Protein AF-A0A3C0RCW1-F1 (afdb_monomer_lite)

Secondary structure (DSSP, 8-state):
---SS-S---------GGGHHHHHHHHHHHHHHHHHHHHHHHH-S--HHHHHHHHHHHHHHHHHH--TTSHHHHHHHTT-TTTHHHHHHHHEEEETTEEEE-GGGTS--SPP------S-HHHHHHHHHHHHSS--HHHHHHHHT--HHHHHHHHGGGEEEETTTTEEEEHHHHTSS-HHHHHHHHHHHHHH-TT-HHHHHHHHHHHHTPPPPPPGGG----TT-TTS-HHHHHHHHHHHTTS-EEEEEETTTTEEEEEESS--HIIIIIT-B--TTS-PBPHHHHHHHHHTT-----EEEESSGGG-EEEE-HHHHHH-

Radius of gyration: 40.48 Å; chains: 1; bounding box: 83×84×94 Å

pLDDT: mean 88.74, std 11.43, range [35.03, 97.19]

Structure (mmCIF, N/CA/C/O backbone):
data_AF-A0A3C0RCW1-F1
#
_entry.id   AF-A0A3C0RCW1-F1
#
loop_
_atom_site.group_PDB
_atom_site.id
_atom_site.type_symbol
_atom_site.label_atom_id
_atom_site.label_alt_id
_atom_site.label_comp_id
_atom_site.label_asym_id
_atom_site.label_entity_id
_atom_site.label_seq_id
_atom_site.pdbx_PDB_ins_code
_atom_site.Cartn_x
_atom_site.Cartn_y
_atom_site.Cartn_z
_atom_site.occupancy
_atom_site.B_iso_or_equiv
_atom_site.auth_seq_id
_atom_site.auth_comp_id
_atom_site.auth_asym_id
_atom_site.auth_atom_id
_atom_site.pdbx_PDB_model_num
ATOM 1 N N . MET A 1 1 ? 17.875 -60.496 -23.874 1.00 37.78 1 MET A N 1
ATOM 2 C CA . MET A 1 1 ? 18.987 -61.329 -23.369 1.00 37.78 1 MET A CA 1
ATOM 3 C C . MET A 1 1 ? 19.821 -60.446 -22.463 1.00 37.78 1 MET A C 1
ATOM 5 O O . MET A 1 1 ? 20.148 -59.343 -22.876 1.00 37.78 1 MET A O 1
ATOM 9 N N . ALA A 1 2 ? 20.021 -60.875 -21.219 1.00 35.03 2 ALA A N 1
ATOM 10 C CA . ALA A 1 2 ? 20.716 -60.123 -20.179 1.00 35.03 2 ALA A CA 1
ATOM 11 C C . ALA A 1 2 ? 22.238 -60.160 -20.392 1.00 35.03 2 ALA A C 1
ATOM 13 O O . ALA A 1 2 ? 22.762 -61.185 -20.824 1.00 35.03 2 ALA A O 1
ATOM 14 N N . SER A 1 3 ? 22.923 -59.057 -20.084 1.00 37.62 3 SER A N 1
ATOM 15 C CA . SER A 1 3 ? 24.379 -59.000 -19.930 1.00 37.62 3 SER A CA 1
ATOM 16 C C . SER A 1 3 ? 24.740 -58.965 -18.443 1.00 37.62 3 SER A C 1
ATOM 18 O O . SER A 1 3 ? 24.121 -58.239 -17.666 1.00 37.62 3 SER A O 1
ATOM 20 N N . ASP A 1 4 ? 25.736 -59.767 -18.089 1.00 46.88 4 ASP A N 1
ATOM 21 C CA . ASP A 1 4 ? 26.109 -60.254 -16.756 1.00 46.88 4 ASP A CA 1
ATOM 22 C C . ASP A 1 4 ? 27.038 -59.314 -15.965 1.00 46.88 4 ASP A C 1
ATOM 24 O O . ASP A 1 4 ? 28.039 -59.741 -15.416 1.00 46.88 4 ASP A O 1
ATOM 28 N N . ASP A 1 5 ? 26.747 -58.014 -15.925 1.00 49.06 5 ASP A N 1
ATOM 29 C CA . ASP A 1 5 ? 27.435 -57.094 -15.010 1.00 49.06 5 ASP A CA 1
ATOM 30 C C . ASP A 1 5 ? 26.577 -55.842 -14.834 1.00 49.06 5 ASP A C 1
ATOM 32 O O . ASP A 1 5 ? 26.385 -55.074 -15.775 1.00 49.06 5 ASP A O 1
ATOM 36 N N . GLY A 1 6 ? 26.023 -55.651 -13.634 1.00 51.31 6 GLY A N 1
ATOM 37 C CA . GLY A 1 6 ? 25.025 -54.633 -13.273 1.00 51.31 6 GLY A CA 1
ATOM 38 C C . GLY A 1 6 ? 25.488 -53.170 -13.319 1.00 51.31 6 GLY A C 1
ATOM 39 O O . GLY A 1 6 ? 25.213 -52.409 -12.395 1.00 51.31 6 GLY A O 1
ATOM 40 N N . LYS A 1 7 ? 26.169 -52.751 -14.388 1.00 45.84 7 LYS A N 1
ATOM 41 C CA . LYS A 1 7 ? 26.405 -51.349 -14.739 1.00 45.84 7 LYS A CA 1
ATOM 42 C C . LYS A 1 7 ? 25.543 -50.994 -15.954 1.00 45.84 7 LYS A C 1
ATOM 44 O O . LYS A 1 7 ? 25.517 -51.766 -16.911 1.00 45.84 7 LYS A O 1
ATOM 49 N N . PRO A 1 8 ? 24.855 -49.840 -15.964 1.00 39.91 8 PRO A N 1
ATOM 50 C CA . PRO A 1 8 ? 24.139 -49.391 -17.149 1.00 39.91 8 PRO A CA 1
ATOM 51 C C . PRO A 1 8 ? 25.157 -49.105 -18.260 1.00 39.91 8 PRO A C 1
ATOM 53 O O . PRO A 1 8 ? 25.880 -48.113 -18.227 1.00 39.91 8 PRO A O 1
ATOM 56 N N . VAL A 1 9 ? 25.247 -50.009 -19.233 1.00 46.69 9 VAL A N 1
ATOM 57 C CA . VAL A 1 9 ? 26.012 -49.797 -20.461 1.00 46.69 9 VAL A CA 1
ATOM 58 C C . VAL A 1 9 ? 25.115 -49.016 -21.412 1.00 46.69 9 VAL A C 1
ATOM 60 O O . VAL A 1 9 ? 24.028 -49.476 -21.760 1.00 46.69 9 VAL A O 1
ATOM 63 N N . PHE A 1 10 ? 25.554 -47.828 -21.828 1.00 47.75 10 PHE A N 1
ATOM 64 C CA . PHE A 1 10 ? 24.916 -47.109 -22.926 1.00 47.75 10 PHE A CA 1
ATOM 65 C C . PHE A 1 10 ? 25.012 -47.978 -24.182 1.00 47.75 10 PHE A C 1
ATOM 67 O O . PHE A 1 10 ? 26.099 -48.180 -24.720 1.00 47.75 10 PHE A O 1
ATOM 74 N N . ILE A 1 11 ? 23.882 -48.527 -24.623 1.00 43.78 11 ILE A N 1
ATOM 75 C CA . ILE A 1 11 ? 23.759 -49.176 -25.925 1.00 43.78 11 ILE A CA 1
ATO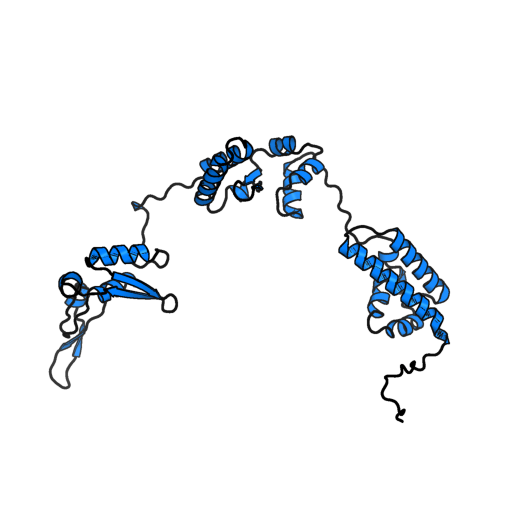M 76 C C . ILE A 1 11 ? 23.351 -48.054 -26.879 1.00 43.78 11 ILE A C 1
ATOM 78 O O . ILE A 1 11 ? 22.209 -47.598 -26.780 1.00 43.78 11 ILE A O 1
ATOM 82 N N . PRO A 1 12 ? 24.242 -47.563 -27.764 1.00 45.41 12 PRO A N 1
ATOM 83 C CA . PRO A 1 12 ? 23.848 -46.569 -28.747 1.00 45.41 12 PRO A CA 1
ATOM 84 C C . PRO A 1 12 ? 22.700 -47.176 -29.545 1.00 45.41 12 PRO A C 1
ATOM 86 O O . PRO A 1 12 ? 22.853 -48.262 -30.116 1.00 45.41 12 PRO A O 1
ATOM 89 N N . SER A 1 13 ? 21.538 -46.524 -29.544 1.00 44.28 13 SER A N 1
ATOM 90 C CA . SER A 1 13 ? 20.460 -46.932 -30.432 1.00 44.28 13 SER A CA 1
ATOM 91 C C . SER A 1 13 ? 21.016 -46.977 -31.855 1.00 44.28 13 SER A C 1
ATOM 93 O O . SER A 1 13 ? 21.851 -46.161 -32.252 1.00 44.28 13 SER A O 1
ATOM 95 N N . LEU A 1 14 ? 20.589 -47.991 -32.601 1.00 47.53 14 LEU A N 1
ATOM 96 C CA . LEU A 1 14 ? 20.897 -48.208 -34.009 1.00 47.53 14 LEU A CA 1
ATOM 97 C C . LEU A 1 14 ? 20.469 -46.997 -34.857 1.00 47.53 14 LEU A C 1
ATOM 99 O O . LEU A 1 14 ? 19.415 -47.003 -35.493 1.00 47.53 14 LEU A O 1
ATOM 103 N N . HIS A 1 15 ? 21.273 -45.940 -34.870 1.00 52.38 15 HIS A N 1
ATOM 104 C CA . HIS A 1 15 ? 21.093 -44.794 -35.743 1.00 52.38 15 HIS A CA 1
ATOM 105 C C . HIS A 1 15 ? 22.184 -44.815 -36.805 1.00 52.38 15 HIS A C 1
ATOM 107 O O . HIS A 1 15 ? 23.382 -44.777 -36.530 1.00 52.38 15 HIS A O 1
ATOM 113 N N . ASP A 1 16 ? 21.713 -44.962 -38.039 1.00 53.53 16 ASP A N 1
ATOM 114 C CA . ASP A 1 16 ? 22.454 -44.904 -39.289 1.00 53.53 16 ASP A CA 1
ATOM 115 C C . ASP A 1 16 ? 23.506 -43.776 -39.210 1.00 53.53 16 ASP A C 1
ATOM 117 O O . ASP A 1 16 ? 23.151 -42.601 -39.098 1.00 53.53 16 ASP A O 1
ATOM 121 N N . LYS A 1 17 ? 24.810 -44.105 -39.261 1.00 60.62 17 LYS A N 1
ATOM 122 C CA . LYS A 1 17 ? 25.920 -43.118 -39.215 1.00 60.62 17 LYS A CA 1
ATOM 123 C C . LYS A 1 17 ? 25.822 -42.041 -40.311 1.00 60.62 17 LYS A C 1
ATOM 125 O O . LYS A 1 17 ? 26.585 -41.080 -40.294 1.00 60.62 17 LYS A O 1
ATOM 130 N N . LYS A 1 18 ? 24.898 -42.209 -41.259 1.00 69.06 18 LYS A N 1
ATOM 131 C CA . LYS A 1 18 ? 24.603 -41.307 -42.373 1.00 69.06 18 LYS A CA 1
ATOM 132 C C . LYS A 1 18 ? 24.192 -39.899 -41.940 1.00 69.06 18 LYS A C 1
ATOM 134 O O . LYS A 1 18 ? 24.543 -38.958 -42.638 1.00 69.06 18 LYS A O 1
ATOM 139 N N . ASP A 1 19 ? 23.518 -39.744 -40.799 1.00 78.56 19 ASP A N 1
ATOM 140 C CA . ASP A 1 19 ? 22.981 -38.440 -40.368 1.00 78.56 19 ASP A CA 1
ATOM 141 C C . ASP A 1 19 ? 23.827 -37.751 -39.277 1.00 78.56 19 ASP A C 1
ATOM 143 O O . ASP A 1 19 ? 23.451 -36.692 -38.779 1.00 78.56 19 ASP A O 1
ATOM 147 N N . LEU A 1 20 ? 24.985 -38.312 -38.899 1.00 84.25 20 LEU A N 1
ATOM 148 C CA . LEU A 1 20 ? 25.807 -37.782 -37.799 1.00 84.25 20 LEU A CA 1
ATOM 149 C C . LEU A 1 20 ? 26.215 -36.316 -38.020 1.00 84.25 20 LEU A C 1
ATOM 151 O O . LEU A 1 20 ? 26.135 -35.510 -37.097 1.00 84.25 20 LEU A O 1
ATOM 155 N N . GLY A 1 21 ? 26.607 -35.966 -39.249 1.00 86.38 21 GLY A N 1
ATOM 156 C CA . GLY A 1 21 ? 27.004 -34.600 -39.597 1.00 86.38 21 GLY A CA 1
ATOM 157 C C . GLY A 1 21 ? 25.852 -33.595 -39.509 1.00 86.38 21 GLY A C 1
ATOM 158 O O . GLY A 1 21 ? 26.079 -32.448 -39.134 1.00 86.38 21 GLY A O 1
ATOM 159 N N . PHE A 1 22 ? 24.619 -34.028 -39.795 1.00 90.44 22 PHE A N 1
ATOM 160 C CA . PHE A 1 22 ? 23.427 -33.200 -39.614 1.00 90.44 22 PHE A CA 1
ATOM 161 C C . PHE A 1 22 ? 23.198 -32.923 -38.131 1.00 90.44 22 PHE A C 1
ATOM 163 O O . PHE A 1 22 ? 23.063 -31.769 -37.739 1.00 90.44 22 PHE A O 1
ATOM 170 N N . TYR A 1 23 ? 23.204 -33.972 -37.300 1.00 90.12 23 TYR A N 1
ATOM 171 C CA . TYR A 1 23 ? 22.947 -33.825 -35.869 1.00 90.12 23 TYR A CA 1
ATOM 172 C C . TYR A 1 23 ? 23.994 -32.953 -35.175 1.00 90.12 23 TYR A C 1
ATOM 174 O O . TYR A 1 23 ? 23.607 -32.137 -34.353 1.00 90.12 23 TYR A O 1
ATOM 182 N N . GLN A 1 24 ? 25.275 -33.050 -35.546 1.00 89.56 24 GLN A N 1
ATOM 183 C CA . GLN A 1 24 ? 26.332 -32.188 -34.998 1.00 89.56 24 GLN A CA 1
ATOM 184 C C . GLN A 1 24 ? 26.107 -30.701 -35.305 1.00 89.56 24 GLN A C 1
ATOM 186 O O . GLN A 1 24 ? 26.233 -29.859 -34.418 1.00 89.56 24 GLN A O 1
ATOM 191 N N . GLN A 1 25 ? 25.762 -30.371 -36.554 1.00 91.75 25 GLN A N 1
ATOM 192 C CA . GLN A 1 25 ? 25.479 -28.986 -36.941 1.00 91.75 25 GLN A CA 1
ATOM 193 C C . GLN A 1 25 ? 24.167 -28.487 -36.322 1.00 91.75 25 GLN A C 1
ATOM 195 O O . GLN A 1 25 ? 24.106 -27.358 -35.847 1.00 91.75 25 GLN A O 1
ATOM 200 N N . TYR A 1 26 ? 23.138 -29.337 -36.265 1.00 93.69 26 TYR A N 1
ATOM 201 C CA . TYR A 1 26 ? 21.864 -29.020 -35.623 1.00 93.69 26 TYR A CA 1
ATOM 202 C C . TYR A 1 26 ? 22.022 -28.746 -34.122 1.00 93.69 26 TYR A C 1
ATOM 204 O O . TYR A 1 26 ? 21.494 -27.749 -33.641 1.00 93.69 26 TYR A O 1
ATOM 212 N N . THR A 1 27 ? 22.764 -29.580 -33.383 1.00 91.94 27 THR A N 1
ATOM 213 C CA . THR A 1 27 ? 22.988 -29.350 -31.948 1.00 91.94 27 THR A CA 1
ATOM 214 C C . THR A 1 27 ? 23.754 -28.059 -31.706 1.00 91.94 27 THR A C 1
ATOM 216 O O . THR A 1 27 ? 23.389 -27.322 -30.804 1.00 91.94 27 THR A O 1
ATOM 219 N N . ALA A 1 28 ? 24.741 -27.731 -32.549 1.00 93.88 28 ALA A N 1
ATOM 220 C CA . ALA A 1 28 ? 25.453 -26.457 -32.446 1.00 93.88 28 ALA A CA 1
ATOM 221 C C . ALA A 1 28 ? 24.505 -25.262 -32.645 1.00 93.88 28 ALA A C 1
ATOM 223 O O . ALA A 1 28 ? 24.459 -24.373 -31.805 1.00 93.88 28 ALA A O 1
ATOM 224 N N . VAL A 1 29 ? 23.686 -25.279 -33.704 1.00 94.69 29 VAL A N 1
ATOM 225 C CA . VAL A 1 29 ? 22.684 -24.230 -33.963 1.00 94.69 29 VAL A CA 1
ATOM 226 C C . VAL A 1 29 ? 21.676 -24.117 -32.814 1.00 94.69 29 VAL A C 1
ATOM 228 O O . VAL A 1 29 ? 21.317 -23.013 -32.415 1.00 94.69 29 VAL A O 1
ATOM 231 N N . ARG A 1 30 ? 21.227 -25.248 -32.261 1.00 95.44 30 ARG A N 1
ATOM 232 C CA . ARG A 1 30 ? 20.316 -25.289 -31.113 1.00 95.44 30 ARG A CA 1
ATOM 233 C C . ARG A 1 30 ? 20.935 -24.664 -29.869 1.00 95.44 30 ARG A C 1
ATOM 235 O O . ARG A 1 30 ? 20.298 -23.835 -29.229 1.00 95.44 30 ARG A O 1
ATOM 242 N N . ASP A 1 31 ? 22.156 -25.053 -29.536 1.00 95.06 31 ASP A N 1
ATOM 243 C CA . ASP A 1 31 ? 22.819 -24.587 -28.323 1.00 95.06 31 ASP A CA 1
ATOM 244 C C . ASP A 1 31 ? 23.155 -23.083 -28.441 1.00 95.06 31 ASP A C 1
ATOM 246 O O . ASP A 1 31 ? 22.930 -22.332 -27.496 1.00 95.06 31 ASP A O 1
ATOM 250 N N . MET A 1 32 ? 23.560 -22.608 -29.628 1.00 95.00 32 MET A N 1
ATOM 251 C CA . MET A 1 32 ? 23.763 -21.177 -29.916 1.00 95.00 32 MET A CA 1
ATOM 252 C C . MET A 1 32 ? 22.459 -20.370 -29.867 1.00 95.00 32 MET A C 1
ATOM 254 O O . MET A 1 32 ? 22.456 -19.227 -29.416 1.00 95.00 32 MET A O 1
ATOM 258 N N . TYR A 1 33 ? 21.340 -20.953 -30.312 1.00 94.88 33 TYR A N 1
ATOM 259 C CA . TYR A 1 33 ? 20.024 -20.322 -30.199 1.00 94.88 33 TYR A CA 1
ATOM 260 C C . TYR A 1 33 ? 19.640 -20.115 -28.733 1.00 94.88 33 TYR A C 1
ATOM 262 O O . TYR A 1 33 ? 19.194 -19.027 -28.373 1.00 94.88 33 TYR A O 1
ATOM 270 N N . PHE A 1 34 ? 19.828 -21.134 -27.888 1.00 94.31 34 PHE A N 1
ATOM 271 C CA . PHE A 1 34 ? 19.510 -21.018 -26.468 1.00 94.31 34 PHE A CA 1
ATOM 272 C C . PHE A 1 34 ? 20.449 -20.058 -25.737 1.00 94.31 34 PHE A C 1
ATOM 274 O O . PHE A 1 34 ? 19.954 -19.272 -24.939 1.00 94.31 34 PHE A O 1
ATOM 281 N N . ASP A 1 35 ? 21.748 -20.051 -26.051 1.00 94.00 35 ASP A N 1
ATOM 282 C CA . ASP A 1 35 ? 22.700 -19.093 -25.469 1.00 94.00 35 ASP A CA 1
ATOM 283 C C . ASP A 1 35 ? 22.331 -17.641 -25.814 1.00 94.00 35 ASP A C 1
ATOM 285 O O . ASP A 1 35 ? 22.279 -16.786 -24.930 1.00 94.00 35 ASP A O 1
ATOM 289 N N . LEU A 1 36 ? 21.994 -17.366 -27.082 1.00 93.19 36 LEU A N 1
ATOM 290 C CA . LEU A 1 36 ? 21.513 -16.047 -27.498 1.00 93.19 36 LEU A CA 1
ATOM 291 C C . LEU A 1 36 ? 20.208 -15.685 -26.778 1.00 93.19 36 LEU A C 1
ATOM 293 O O . LEU A 1 36 ? 20.099 -14.607 -26.201 1.00 93.19 36 LEU A O 1
ATOM 297 N N . PHE A 1 37 ? 19.222 -16.585 -26.796 1.00 91.12 37 PHE A N 1
ATOM 298 C CA . PHE A 1 37 ? 17.911 -16.332 -26.203 1.00 91.12 37 PHE A CA 1
ATOM 299 C C . PHE A 1 37 ? 17.998 -16.076 -24.693 1.00 91.12 37 PHE A C 1
ATOM 301 O O . PHE A 1 37 ? 17.357 -15.155 -24.187 1.00 91.12 37 PHE A O 1
ATOM 308 N N . GLU A 1 38 ? 18.795 -16.862 -23.969 1.00 91.62 38 GLU A N 1
ATOM 309 C CA . GLU A 1 38 ? 18.978 -16.723 -22.526 1.00 91.62 38 GLU A CA 1
ATOM 310 C C . GLU A 1 38 ? 19.671 -15.402 -22.176 1.00 91.62 38 GLU A C 1
ATOM 312 O O . GLU A 1 38 ? 19.155 -14.651 -21.345 1.00 91.62 38 GLU A O 1
ATOM 317 N N . LYS A 1 39 ? 20.773 -15.062 -22.856 1.00 90.56 39 LYS A N 1
ATOM 318 C CA . LYS A 1 39 ? 21.497 -13.804 -22.616 1.00 90.56 39 LYS A CA 1
ATOM 319 C C . LYS A 1 39 ? 20.644 -12.580 -22.907 1.00 90.56 39 LYS A C 1
ATOM 321 O O . LYS A 1 39 ? 20.577 -11.682 -22.075 1.00 90.56 39 LYS A O 1
ATOM 326 N N . GLU A 1 40 ? 19.935 -12.557 -24.033 1.00 90.06 40 GLU A N 1
ATOM 327 C CA . GLU A 1 40 ? 19.071 -11.421 -24.373 1.00 90.06 40 GLU A CA 1
ATOM 328 C C . GLU A 1 40 ? 17.867 -11.296 -23.433 1.00 90.06 40 GLU A C 1
ATOM 330 O O . GLU A 1 40 ? 17.432 -10.185 -23.134 1.00 90.06 40 GLU A O 1
ATOM 335 N N . THR A 1 41 ? 17.354 -12.414 -22.912 1.00 86.81 41 THR A N 1
ATOM 336 C CA . THR A 1 41 ? 16.247 -12.401 -21.944 1.00 86.81 41 THR A CA 1
ATOM 337 C C . THR A 1 41 ? 16.696 -11.918 -20.563 1.00 86.81 41 THR A C 1
ATOM 339 O O . THR A 1 41 ? 15.971 -11.160 -19.918 1.00 86.81 41 THR A O 1
ATOM 342 N N . ILE A 1 42 ? 17.870 -12.354 -20.093 1.00 85.88 42 ILE A N 1
ATOM 343 C CA . ILE A 1 42 ? 18.390 -12.016 -18.760 1.00 85.88 42 ILE A CA 1
ATOM 344 C C . ILE A 1 42 ? 18.960 -10.599 -18.736 1.00 85.88 42 ILE A C 1
ATOM 346 O O . ILE A 1 42 ? 18.651 -9.827 -17.830 1.00 85.88 42 ILE A O 1
ATOM 350 N N . GLU A 1 43 ? 19.804 -10.262 -19.708 1.00 85.50 43 GLU A N 1
ATOM 351 C CA . GLU A 1 43 ? 20.525 -8.990 -19.719 1.00 85.50 43 GLU A CA 1
ATOM 352 C C . GLU A 1 43 ? 19.694 -7.856 -20.321 1.00 85.50 43 GLU A C 1
ATOM 354 O O . GLU A 1 43 ? 20.002 -6.693 -20.075 1.00 85.50 43 GLU A O 1
ATOM 359 N N . GLN A 1 44 ? 18.635 -8.173 -21.080 1.00 81.50 44 GLN A N 1
ATOM 360 C CA . GLN A 1 44 ? 17.827 -7.194 -21.820 1.00 81.50 44 GLN A CA 1
ATOM 361 C C . GLN A 1 44 ? 18.680 -6.286 -22.724 1.00 81.50 44 GLN A C 1
ATOM 363 O O . GLN A 1 44 ? 18.369 -5.114 -22.933 1.00 81.50 44 GLN A O 1
ATOM 368 N N . THR A 1 45 ? 19.766 -6.833 -23.271 1.00 82.56 45 THR A N 1
ATOM 369 C CA . THR A 1 45 ? 20.709 -6.156 -24.168 1.00 82.56 45 THR A CA 1
ATOM 370 C C . THR A 1 45 ? 20.836 -6.920 -25.482 1.00 82.56 45 THR A C 1
ATOM 372 O O . THR A 1 45 ? 20.641 -8.132 -25.539 1.00 82.56 45 THR A O 1
ATOM 375 N N . GLU A 1 46 ? 21.143 -6.206 -26.569 1.00 86.56 46 GLU A N 1
ATOM 376 C CA . GLU A 1 46 ? 21.336 -6.827 -27.883 1.00 86.56 46 GLU A CA 1
ATOM 377 C C . GLU A 1 46 ? 22.717 -7.494 -27.986 1.00 86.56 46 GLU A C 1
ATOM 379 O O . GLU A 1 46 ? 23.746 -6.830 -27.858 1.00 86.56 46 GLU A O 1
ATOM 384 N N . HIS A 1 47 ? 22.751 -8.784 -28.329 1.00 89.62 47 HIS A N 1
ATOM 385 C CA . HIS A 1 47 ? 23.990 -9.551 -28.516 1.00 89.62 47 HIS A CA 1
ATOM 386 C C . HIS A 1 47 ? 24.264 -9.827 -29.998 1.00 89.62 47 HIS A C 1
ATOM 388 O O . HIS A 1 47 ? 24.062 -10.928 -30.516 1.00 89.62 47 HIS A O 1
ATOM 394 N N . ASN A 1 48 ? 24.720 -8.796 -30.712 1.00 89.56 48 ASN A N 1
ATOM 395 C CA . ASN A 1 48 ? 24.900 -8.855 -32.168 1.00 89.56 48 ASN A CA 1
ATOM 396 C C . ASN A 1 48 ? 25.957 -9.869 -32.632 1.00 89.56 48 ASN A C 1
ATOM 398 O O . ASN A 1 48 ? 25.768 -10.489 -33.679 1.00 89.56 48 ASN A O 1
ATOM 402 N N . ASP A 1 49 ? 27.020 -10.078 -31.854 1.00 91.81 49 ASP A N 1
ATOM 403 C CA . ASP A 1 49 ? 28.064 -11.052 -32.190 1.00 91.81 49 ASP A CA 1
ATOM 404 C C . ASP A 1 49 ? 27.524 -12.489 -32.124 1.00 91.81 49 ASP A C 1
ATOM 406 O O . ASP A 1 49 ? 27.624 -13.227 -33.103 1.00 91.81 49 ASP A O 1
ATOM 410 N N . LEU A 1 50 ? 26.835 -12.854 -31.036 1.00 92.88 50 LEU A N 1
ATOM 411 C CA . LEU A 1 50 ? 26.211 -14.176 -30.880 1.00 92.88 50 LEU A CA 1
ATOM 412 C C . LEU A 1 50 ? 25.143 -14.436 -31.943 1.00 92.88 50 LEU A C 1
ATOM 414 O O . LEU A 1 50 ? 25.058 -15.531 -32.498 1.00 92.88 50 LEU A O 1
ATOM 418 N N . ARG A 1 51 ? 24.349 -13.414 -32.283 1.00 94.31 51 ARG A N 1
ATOM 419 C CA . ARG A 1 51 ? 23.365 -13.508 -33.366 1.00 94.31 51 ARG A CA 1
ATOM 420 C C . ARG A 1 51 ? 24.026 -13.771 -34.709 1.00 94.31 51 ARG A C 1
ATOM 422 O O . ARG A 1 51 ? 23.524 -14.583 -35.486 1.00 94.31 51 ARG A O 1
ATOM 429 N N . LYS A 1 52 ? 25.140 -13.096 -34.995 1.00 94.56 52 LYS A N 1
ATOM 430 C CA . LYS A 1 52 ? 25.897 -13.312 -36.227 1.00 94.56 52 LYS A CA 1
ATOM 431 C C . LYS A 1 52 ? 26.439 -14.739 -36.289 1.00 94.56 52 LYS A C 1
ATOM 433 O O . LYS A 1 52 ? 26.268 -15.390 -37.316 1.00 94.56 52 LYS A O 1
ATOM 438 N N . GLU A 1 53 ? 27.013 -15.242 -35.200 1.00 95.12 53 GLU A N 1
ATOM 439 C CA . GLU A 1 53 ? 27.515 -16.617 -35.126 1.00 95.12 53 GLU A CA 1
ATOM 440 C C . GLU A 1 53 ? 26.394 -17.655 -35.301 1.00 95.12 53 GLU A C 1
ATOM 442 O O . GLU A 1 53 ? 26.525 -18.581 -36.106 1.00 95.12 53 GLU A O 1
ATOM 447 N N . LEU A 1 54 ? 25.257 -17.473 -34.616 1.00 95.50 54 LEU A N 1
ATOM 448 C CA . LEU A 1 54 ? 24.064 -18.308 -34.790 1.00 95.50 54 LEU A CA 1
ATOM 449 C C . LEU A 1 54 ? 23.593 -18.290 -36.249 1.00 95.50 54 LEU A C 1
ATOM 451 O O . LEU A 1 54 ? 23.241 -19.328 -36.816 1.00 95.50 54 LEU A O 1
ATOM 455 N N . ASN A 1 55 ? 23.600 -17.111 -36.867 1.00 95.56 55 ASN A N 1
ATOM 456 C CA . ASN A 1 55 ? 23.184 -16.963 -38.244 1.00 95.56 55 ASN A CA 1
ATOM 457 C C . ASN A 1 55 ? 24.112 -17.690 -39.229 1.00 95.56 55 ASN A C 1
ATOM 459 O O . ASN A 1 55 ? 23.643 -18.402 -40.116 1.00 95.56 55 ASN A O 1
ATOM 463 N N . GLU A 1 56 ? 25.423 -17.547 -39.066 1.00 95.69 56 GLU A N 1
ATOM 464 C CA . GLU A 1 56 ? 26.412 -18.243 -39.891 1.00 95.69 56 GLU A CA 1
ATOM 465 C C . GLU A 1 56 ? 26.295 -19.770 -39.738 1.00 95.69 56 GLU A C 1
ATOM 467 O O . GLU A 1 56 ? 26.350 -20.506 -40.730 1.00 95.69 56 GLU A O 1
ATOM 472 N N . ALA A 1 57 ? 26.054 -20.259 -38.516 1.00 94.56 57 ALA A N 1
ATOM 473 C CA . ALA A 1 57 ? 25.816 -21.676 -38.250 1.00 94.56 57 ALA A CA 1
ATOM 474 C C . ALA A 1 57 ? 24.535 -22.189 -38.937 1.00 94.56 57 ALA A C 1
ATOM 476 O O . ALA A 1 57 ? 24.547 -23.256 -39.561 1.00 94.56 57 ALA A O 1
ATOM 477 N N . TYR A 1 58 ? 23.449 -21.411 -38.894 1.00 95.50 58 TYR A N 1
ATOM 478 C CA . TYR A 1 58 ? 22.199 -21.717 -39.594 1.00 95.50 58 TYR A CA 1
ATOM 479 C C . TYR A 1 58 ? 22.371 -21.730 -41.125 1.00 95.50 58 TYR A C 1
ATOM 481 O O . TYR A 1 58 ? 21.899 -22.648 -41.804 1.00 95.50 58 TYR A O 1
ATOM 489 N N . GLU A 1 59 ? 23.077 -20.751 -41.694 1.00 94.88 59 GLU A N 1
ATOM 490 C CA . GLU A 1 59 ? 23.345 -20.681 -43.138 1.00 94.88 59 GLU A CA 1
ATOM 491 C C . GLU A 1 59 ? 24.223 -21.848 -43.612 1.00 94.88 59 GLU A C 1
ATOM 493 O O . GLU A 1 59 ? 23.984 -22.424 -44.676 1.00 94.88 59 GLU A O 1
ATOM 498 N N . SER A 1 60 ? 25.196 -22.265 -42.800 1.00 94.25 60 SER A N 1
ATOM 499 C CA . SER A 1 60 ? 26.014 -23.453 -43.065 1.00 94.25 60 SER A CA 1
ATOM 500 C C . SER A 1 60 ? 25.174 -24.738 -43.082 1.00 94.25 60 SER A C 1
ATOM 502 O O . SER A 1 60 ? 25.254 -25.527 -44.032 1.00 94.25 60 SER A O 1
ATOM 504 N N . LEU A 1 61 ? 24.300 -24.910 -42.082 1.00 93.00 61 LEU A N 1
ATOM 505 C CA . LEU A 1 61 ? 23.399 -26.060 -41.968 1.00 93.00 61 LEU A CA 1
ATOM 506 C C . LEU A 1 61 ? 22.423 -26.136 -43.151 1.00 93.00 61 LEU A C 1
ATOM 508 O O . LEU A 1 61 ? 22.273 -27.189 -43.777 1.00 93.00 61 LEU A O 1
ATOM 512 N N . THR A 1 62 ? 21.804 -25.012 -43.511 1.00 93.69 62 THR A N 1
ATOM 513 C CA . THR A 1 62 ? 20.844 -24.953 -44.623 1.00 93.69 62 THR A CA 1
ATOM 514 C C . THR A 1 62 ? 21.508 -25.101 -45.992 1.00 93.69 62 THR A C 1
ATOM 516 O O . THR A 1 62 ? 20.924 -25.717 -46.884 1.00 93.69 62 THR A O 1
ATOM 519 N N . LYS A 1 63 ? 22.754 -24.645 -46.170 1.00 93.38 63 LYS A N 1
ATOM 520 C CA . LYS A 1 63 ? 23.536 -24.886 -47.395 1.00 93.38 63 LYS A CA 1
ATOM 521 C C . LYS A 1 63 ? 23.880 -26.365 -47.589 1.00 93.38 63 LYS A C 1
ATOM 523 O O . LYS A 1 63 ? 23.915 -26.835 -48.725 1.00 93.38 63 LYS A O 1
ATOM 528 N N . GLY A 1 64 ? 24.147 -27.089 -46.501 1.00 89.31 64 GLY A N 1
ATOM 529 C CA . GLY A 1 64 ? 24.473 -28.516 -46.543 1.00 89.31 64 GLY A CA 1
ATOM 530 C C . GLY A 1 64 ? 23.254 -29.427 -46.700 1.00 89.31 64 GLY A C 1
ATOM 531 O O . GLY A 1 64 ? 23.316 -30.409 -47.439 1.00 89.31 64 GLY A O 1
ATOM 532 N N . TYR A 1 65 ? 22.152 -29.111 -46.014 1.00 90.06 65 TYR A N 1
ATOM 533 C CA . TYR A 1 65 ? 21.024 -30.037 -45.843 1.00 90.06 65 TYR A CA 1
ATOM 534 C C . TYR A 1 65 ? 19.662 -29.474 -46.273 1.00 90.06 65 TYR A C 1
ATOM 536 O O . TYR A 1 65 ? 18.675 -30.209 -46.245 1.00 90.06 65 TYR A O 1
ATOM 544 N N . GLY A 1 66 ? 19.581 -28.210 -46.691 1.00 91.19 66 GLY A N 1
ATOM 545 C CA . GLY A 1 66 ? 18.328 -27.517 -46.997 1.00 91.19 66 GLY A CA 1
ATOM 546 C C . GLY A 1 66 ? 17.620 -26.968 -45.754 1.00 91.19 66 GLY A C 1
ATOM 547 O O . GLY A 1 66 ? 18.124 -27.065 -44.638 1.00 91.19 66 GLY A O 1
ATOM 548 N N . LEU A 1 67 ? 16.430 -26.394 -45.953 1.00 93.06 67 LEU A N 1
ATOM 549 C CA . LEU A 1 67 ? 15.620 -25.796 -44.882 1.00 93.06 67 LEU A CA 1
ATOM 550 C C . LEU A 1 67 ? 15.291 -26.806 -43.771 1.00 93.06 67 LEU A C 1
ATOM 552 O O . LEU A 1 67 ? 15.081 -27.999 -44.036 1.00 93.06 67 LEU A O 1
ATOM 556 N N . LEU A 1 68 ? 15.209 -26.327 -42.534 1.00 92.50 68 LEU A N 1
ATOM 557 C CA . LEU A 1 68 ? 14.892 -27.113 -41.343 1.00 92.50 68 LEU A CA 1
ATOM 558 C C . LEU A 1 68 ? 13.492 -27.726 -41.443 1.00 92.50 68 LEU A C 1
ATOM 560 O O . LEU A 1 68 ? 13.323 -28.915 -41.176 1.00 92.50 68 LEU A O 1
ATOM 564 N N . ASN A 1 69 ? 12.506 -26.959 -41.916 1.00 92.75 69 ASN A N 1
ATOM 565 C CA . ASN A 1 69 ? 11.128 -27.419 -42.104 1.00 92.75 69 ASN A CA 1
ATOM 566 C C . ASN A 1 69 ? 10.897 -28.235 -43.388 1.00 92.75 69 ASN A C 1
ATOM 568 O O . ASN A 1 69 ? 9.759 -28.614 -43.680 1.00 92.75 69 ASN A O 1
ATOM 572 N N . SER A 1 70 ? 11.944 -28.564 -44.153 1.00 92.69 70 SER A N 1
ATOM 573 C CA . SER A 1 70 ? 11.813 -29.552 -45.231 1.00 92.69 70 SER A CA 1
ATOM 574 C C . SER A 1 70 ? 11.371 -30.910 -44.669 1.00 92.69 70 SER A C 1
ATOM 576 O O . SER A 1 70 ? 11.690 -31.258 -43.534 1.00 92.69 70 SER A O 1
ATOM 578 N N . SER A 1 71 ? 10.637 -31.708 -45.452 1.00 89.12 71 SER A N 1
ATOM 579 C CA . SER A 1 71 ? 10.037 -32.968 -44.973 1.00 89.12 71 SER A CA 1
ATOM 580 C C . SER A 1 71 ? 11.047 -33.910 -44.303 1.00 89.12 71 SER A C 1
ATOM 582 O O . SER A 1 71 ? 10.745 -34.494 -43.262 1.00 89.12 71 SER A O 1
ATOM 584 N N . ILE A 1 72 ? 12.257 -34.008 -44.862 1.00 90.62 72 ILE A N 1
ATOM 585 C CA . ILE A 1 72 ? 13.344 -34.857 -44.361 1.00 90.62 72 ILE A CA 1
ATOM 586 C C . ILE A 1 72 ? 13.970 -34.265 -43.090 1.00 90.62 72 ILE A C 1
ATOM 588 O O . ILE A 1 72 ? 14.110 -34.971 -42.090 1.00 90.62 72 ILE A O 1
ATOM 592 N N . ASN A 1 73 ? 14.333 -32.978 -43.089 1.00 91.94 73 ASN A N 1
ATOM 593 C CA . ASN A 1 73 ? 14.982 -32.363 -41.926 1.00 91.94 73 ASN A CA 1
ATOM 594 C C . ASN A 1 73 ? 14.020 -32.235 -40.747 1.00 91.94 73 ASN A C 1
ATOM 596 O O . ASN A 1 73 ? 14.412 -32.515 -39.618 1.00 91.94 73 ASN A O 1
ATOM 600 N N . ARG A 1 74 ? 12.738 -31.964 -41.005 1.00 92.00 74 ARG A N 1
ATOM 601 C CA . ARG A 1 74 ? 11.689 -31.964 -39.986 1.00 92.00 74 ARG A CA 1
ATOM 602 C C . ARG A 1 74 ? 11.607 -33.309 -39.267 1.00 92.00 74 ARG A C 1
ATOM 604 O O . ARG A 1 74 ? 11.559 -33.342 -38.043 1.00 92.00 74 ARG A O 1
ATOM 611 N N . GLN A 1 75 ? 11.633 -34.424 -40.000 1.00 90.31 75 GLN A N 1
ATOM 612 C CA . GLN A 1 75 ? 11.649 -35.762 -39.393 1.00 90.31 75 GLN A CA 1
ATOM 613 C C . GLN A 1 75 ? 12.911 -36.018 -38.560 1.00 90.31 75 GLN A C 1
ATOM 615 O O . GLN A 1 75 ? 12.838 -36.707 -37.546 1.00 90.31 75 GLN A O 1
ATOM 620 N N . ARG A 1 76 ? 14.066 -35.479 -38.971 1.00 90.50 76 ARG A N 1
ATOM 621 C CA . ARG A 1 76 ? 15.324 -35.607 -38.220 1.00 90.50 76 ARG A CA 1
ATOM 622 C C . ARG A 1 76 ? 15.312 -34.783 -36.938 1.00 90.50 76 ARG A C 1
ATOM 624 O O . ARG A 1 76 ? 15.699 -35.316 -35.904 1.00 90.50 76 ARG A O 1
ATOM 631 N N . ILE A 1 77 ? 14.866 -33.530 -37.018 1.00 91.81 77 ILE A N 1
ATOM 632 C CA . ILE A 1 77 ? 14.831 -32.570 -35.908 1.00 91.81 77 ILE A CA 1
ATOM 633 C C . ILE A 1 77 ? 13.808 -32.994 -34.859 1.00 91.81 77 ILE A C 1
ATOM 635 O O . ILE A 1 77 ? 14.104 -32.939 -33.676 1.00 91.81 77 ILE A O 1
ATOM 639 N N . LEU A 1 78 ? 12.651 -33.525 -35.263 1.00 91.19 78 LEU A N 1
ATOM 640 C CA . LEU A 1 78 ? 11.643 -34.030 -34.322 1.00 91.19 78 LEU A CA 1
ATOM 641 C C . LEU A 1 78 ? 12.072 -35.280 -33.536 1.00 91.19 78 LEU A C 1
ATOM 643 O O . LEU A 1 78 ? 11.339 -35.701 -32.648 1.00 91.19 78 LEU A O 1
ATOM 647 N N . LYS A 1 79 ? 13.240 -35.874 -33.828 1.00 89.25 79 LYS A N 1
ATOM 648 C CA . LYS A 1 79 ? 13.842 -36.876 -32.931 1.00 89.25 79 LYS A CA 1
ATOM 649 C C . LYS A 1 79 ? 14.442 -36.248 -31.670 1.00 89.25 79 LYS A C 1
ATOM 651 O O . LYS A 1 79 ? 14.676 -36.959 -30.700 1.00 89.25 79 LYS A O 1
ATOM 656 N N . ASP A 1 80 ? 14.713 -34.945 -31.688 1.00 88.31 80 ASP A N 1
ATOM 657 C CA . ASP A 1 80 ? 14.967 -34.156 -30.488 1.00 88.31 80 ASP A CA 1
ATOM 658 C C . ASP A 1 80 ? 13.615 -33.837 -29.837 1.00 88.31 80 ASP A C 1
ATOM 660 O O . ASP A 1 80 ? 12.972 -32.835 -30.153 1.00 88.31 80 ASP A O 1
ATOM 664 N N . GLU A 1 81 ? 13.153 -34.739 -28.969 1.00 88.94 81 GLU A N 1
ATOM 665 C CA . GLU A 1 81 ? 11.850 -34.621 -28.299 1.00 88.94 81 GLU A CA 1
ATOM 666 C C . GLU A 1 81 ? 11.753 -33.375 -27.407 1.00 88.94 81 GLU A C 1
ATOM 668 O O . GLU A 1 81 ? 10.660 -32.846 -27.215 1.00 88.94 81 GLU A O 1
ATOM 673 N N . ALA A 1 82 ? 12.883 -32.893 -26.881 1.00 88.38 82 ALA A N 1
ATOM 674 C CA . ALA A 1 82 ? 12.917 -31.758 -25.967 1.00 88.38 82 ALA A CA 1
ATOM 675 C C . ALA A 1 82 ? 12.825 -30.416 -26.704 1.00 88.38 82 ALA A C 1
ATOM 677 O O . ALA A 1 82 ? 12.075 -29.535 -26.286 1.00 88.38 82 ALA A O 1
ATOM 678 N N . PHE A 1 83 ? 13.577 -30.253 -27.798 1.00 91.81 83 PHE A N 1
ATOM 679 C CA . PHE A 1 83 ? 13.772 -28.936 -28.417 1.00 91.81 83 PHE A CA 1
ATOM 680 C C . PHE A 1 83 ? 13.439 -28.877 -29.908 1.00 91.81 83 PHE A C 1
ATOM 682 O O . PHE A 1 83 ? 13.382 -27.787 -30.476 1.00 91.81 83 PHE A O 1
ATOM 689 N N . GLY A 1 84 ? 13.176 -30.013 -30.558 1.00 89.88 84 GLY A N 1
ATOM 690 C CA . GLY A 1 84 ? 13.012 -30.080 -32.009 1.00 89.88 84 GLY A CA 1
ATOM 691 C C . GLY A 1 84 ? 11.884 -29.199 -32.546 1.00 89.88 84 GLY A C 1
ATOM 692 O O . GLY A 1 84 ? 12.059 -28.511 -33.550 1.00 89.88 84 GLY A O 1
ATOM 693 N N . LEU A 1 85 ? 10.734 -29.161 -31.865 1.00 92.19 85 LEU A N 1
ATOM 694 C CA . LEU A 1 85 ? 9.623 -28.296 -32.272 1.00 92.19 85 LEU A CA 1
ATOM 695 C C . LEU A 1 85 ? 9.983 -26.809 -32.139 1.00 92.19 85 LEU A C 1
ATOM 697 O O . LEU A 1 85 ? 9.732 -26.048 -33.070 1.00 92.19 85 LEU A O 1
ATOM 701 N N . THR A 1 86 ? 10.611 -26.430 -31.024 1.00 92.50 86 THR A N 1
ATOM 702 C CA . THR A 1 86 ? 11.071 -25.061 -30.757 1.00 92.50 86 THR A CA 1
ATOM 703 C C . THR A 1 86 ? 12.031 -24.590 -31.842 1.00 92.50 86 THR A C 1
ATOM 705 O O . THR A 1 86 ? 11.832 -23.527 -32.417 1.00 92.50 86 THR A O 1
ATOM 708 N N . MET A 1 87 ? 13.022 -25.408 -32.205 1.00 93.62 87 MET A N 1
ATOM 709 C CA . MET A 1 87 ? 13.993 -25.049 -33.243 1.00 93.62 87 MET A CA 1
ATOM 710 C C . MET A 1 87 ? 13.342 -24.820 -34.609 1.00 93.62 87 MET A C 1
ATOM 712 O O . MET A 1 87 ? 13.699 -23.874 -35.313 1.00 93.62 87 MET A O 1
ATOM 716 N N . LEU A 1 88 ? 12.364 -25.653 -34.974 1.00 93.62 88 LEU A N 1
ATOM 717 C CA . LEU A 1 88 ? 11.635 -25.522 -36.237 1.00 93.62 88 LEU A CA 1
ATOM 718 C C . LEU A 1 88 ? 10.789 -24.248 -36.306 1.00 93.62 88 LEU A C 1
ATOM 720 O O . LEU A 1 88 ? 10.680 -23.674 -37.386 1.00 93.62 88 LEU A O 1
ATOM 724 N N . SER A 1 89 ? 10.184 -23.827 -35.191 1.00 91.00 89 SER A N 1
ATOM 725 C CA . SER A 1 89 ? 9.350 -22.621 -35.134 1.00 91.00 89 SER A CA 1
ATOM 726 C C . SER A 1 89 ? 10.142 -21.334 -34.927 1.00 91.00 89 SER A C 1
ATOM 728 O O . SER A 1 89 ? 9.698 -20.273 -35.356 1.00 91.00 89 SER A O 1
ATOM 730 N N . SER A 1 90 ? 11.284 -21.409 -34.244 1.00 91.75 90 SER A N 1
ATOM 731 C CA . SER A 1 90 ? 12.042 -20.224 -33.843 1.00 91.75 90 SER A CA 1
ATOM 732 C C . SER A 1 90 ? 13.024 -19.744 -34.905 1.00 91.75 90 SER A C 1
ATOM 734 O O . SER A 1 90 ? 13.305 -18.551 -34.963 1.00 91.75 90 SER A O 1
ATOM 736 N N . LEU A 1 91 ? 13.557 -20.644 -35.739 1.00 93.19 91 LEU A N 1
ATOM 737 C CA . LEU A 1 91 ? 14.552 -20.292 -36.761 1.00 93.19 91 LEU A CA 1
ATOM 738 C C . LEU A 1 91 ? 13.960 -20.087 -38.157 1.00 93.19 91 LEU A C 1
ATOM 740 O O . LEU A 1 91 ? 14.559 -19.402 -38.988 1.00 93.19 91 LEU A O 1
ATOM 744 N N . GLU A 1 92 ? 12.776 -20.640 -38.415 1.00 94.44 92 GLU A N 1
ATOM 745 C CA . GLU A 1 92 ? 12.076 -20.514 -39.689 1.00 94.44 92 GLU A CA 1
ATOM 746 C C . GLU A 1 92 ? 10.607 -20.158 -39.460 1.00 94.44 92 GLU A C 1
ATOM 748 O O . GLU A 1 92 ? 9.899 -20.812 -38.696 1.00 94.44 92 GLU A O 1
ATOM 753 N N . ARG A 1 93 ? 10.126 -19.140 -40.175 1.00 92.31 93 ARG A N 1
ATOM 754 C CA . ARG A 1 93 ? 8.716 -18.747 -40.194 1.00 92.31 93 ARG A CA 1
ATOM 755 C C . ARG A 1 93 ? 8.071 -19.155 -41.512 1.00 92.31 93 ARG A C 1
ATOM 757 O O . ARG A 1 93 ? 8.720 -19.187 -42.556 1.00 92.31 93 ARG A O 1
ATOM 764 N N . LYS A 1 94 ? 6.776 -19.459 -41.475 1.00 91.69 94 LYS A N 1
ATOM 765 C CA . LYS A 1 94 ? 6.001 -19.786 -42.676 1.00 91.69 94 LYS A CA 1
ATOM 766 C C . LYS A 1 94 ? 5.428 -18.505 -43.289 1.00 91.69 94 LYS A C 1
ATOM 768 O O . LYS A 1 94 ? 4.619 -17.836 -42.654 1.00 91.69 94 LYS A O 1
ATOM 773 N N . GLU A 1 95 ? 5.808 -18.196 -44.525 1.00 88.25 95 GLU A N 1
ATOM 774 C CA . GLU A 1 95 ? 5.233 -17.126 -45.346 1.00 88.25 95 GLU A CA 1
ATOM 775 C C . GLU A 1 95 ? 4.529 -17.733 -46.562 1.00 88.25 95 GLU A C 1
ATOM 777 O O . GLU A 1 95 ? 5.156 -18.233 -47.499 1.00 88.25 95 GLU A O 1
ATOM 782 N N . GLY A 1 96 ? 3.193 -17.733 -46.536 1.00 86.19 96 GLY A N 1
ATOM 783 C CA . GLY A 1 96 ? 2.397 -18.428 -47.547 1.00 86.19 96 GLY A CA 1
ATOM 784 C C . GLY A 1 96 ? 2.718 -19.924 -47.565 1.00 86.19 96 GLY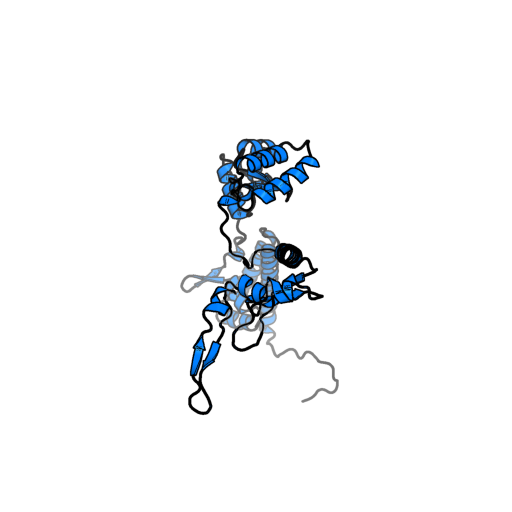 A C 1
ATOM 785 O O . GLY A 1 96 ? 2.570 -20.600 -46.551 1.00 86.19 96 GLY A O 1
ATOM 786 N N . GLU A 1 97 ? 3.178 -20.440 -48.704 1.00 83.75 97 GLU A N 1
ATOM 787 C CA . GLU A 1 97 ? 3.566 -21.850 -48.877 1.00 83.75 97 GLU A CA 1
ATOM 788 C C . GLU A 1 97 ? 5.074 -22.106 -48.691 1.00 83.75 97 GLU A C 1
ATOM 790 O O . GLU A 1 97 ? 5.536 -23.231 -48.880 1.00 83.75 97 GLU A O 1
ATOM 795 N N . GLN A 1 98 ? 5.859 -21.088 -48.326 1.00 87.31 98 GLN A N 1
ATOM 796 C CA . GLN A 1 98 ? 7.313 -21.195 -48.184 1.00 87.31 98 GLN A CA 1
ATOM 797 C C . GLN A 1 98 ? 7.758 -20.957 -46.739 1.00 87.31 98 GLN A C 1
ATOM 799 O O . GLN A 1 98 ? 7.117 -20.234 -45.979 1.00 87.31 98 GLN A O 1
ATOM 804 N N . PHE A 1 99 ? 8.871 -21.583 -46.358 1.00 90.50 99 PHE A N 1
ATOM 805 C CA . PHE A 1 99 ? 9.557 -21.282 -45.106 1.00 90.50 99 PHE A CA 1
ATOM 806 C C . PHE A 1 99 ? 10.681 -20.297 -45.386 1.00 90.50 99 PHE A C 1
ATOM 808 O O . PHE A 1 99 ? 11.491 -20.512 -46.289 1.00 90.50 99 PHE A O 1
ATOM 815 N N . VAL A 1 100 ? 10.713 -19.223 -44.607 1.00 91.12 100 VAL A N 1
ATOM 816 C CA . VAL A 1 100 ? 11.746 -18.195 -44.666 1.00 91.12 100 VAL A CA 1
ATOM 817 C C . VAL A 1 100 ? 12.427 -18.078 -43.312 1.00 91.12 100 VAL A C 1
ATOM 819 O O . VAL A 1 100 ? 11.896 -18.485 -42.279 1.00 91.12 100 VAL A O 1
ATOM 822 N N . LYS A 1 101 ? 13.626 -17.513 -43.328 1.00 91.88 101 LYS A N 1
ATOM 823 C CA . LYS A 1 101 ? 14.440 -17.250 -42.144 1.00 91.88 101 LYS A CA 1
ATOM 824 C C . LYS A 1 101 ? 13.675 -16.392 -41.125 1.00 91.88 101 LYS A C 1
ATOM 826 O O . LYS A 1 101 ? 13.045 -15.409 -41.509 1.00 91.88 101 LYS A O 1
ATOM 831 N N . ALA A 1 102 ? 13.725 -16.768 -39.850 1.00 92.81 102 ALA A N 1
ATOM 832 C CA . ALA A 1 102 ? 13.081 -16.016 -38.777 1.00 92.81 102 ALA A CA 1
ATOM 833 C C . ALA A 1 102 ? 13.876 -14.767 -38.370 1.00 92.81 102 ALA A C 1
ATOM 835 O O . ALA A 1 102 ? 15.098 -14.702 -38.520 1.00 92.81 102 ALA A O 1
ATOM 836 N N . ASP A 1 103 ? 13.166 -13.799 -37.790 1.00 91.00 103 ASP A N 1
ATOM 837 C CA . ASP A 1 103 ? 13.710 -12.491 -37.419 1.00 91.00 103 ASP A CA 1
ATOM 838 C C . ASP A 1 103 ? 14.829 -12.575 -36.377 1.00 91.00 103 ASP A C 1
ATOM 840 O O . ASP A 1 103 ? 15.770 -11.792 -36.459 1.00 91.00 103 ASP A O 1
ATOM 844 N N . ILE A 1 104 ? 14.793 -13.557 -35.466 1.00 90.06 104 ILE A N 1
ATOM 845 C CA . ILE A 1 104 ? 15.813 -13.738 -34.416 1.00 90.06 104 ILE A CA 1
ATOM 846 C C . ILE A 1 104 ? 17.237 -13.893 -34.980 1.00 90.06 104 ILE A C 1
ATOM 848 O O . ILE A 1 104 ? 18.212 -13.521 -34.332 1.00 90.06 104 ILE A O 1
ATOM 852 N N . LEU A 1 105 ? 17.359 -14.390 -36.217 1.00 91.44 105 LEU A N 1
ATOM 853 C CA . LEU A 1 105 ? 18.632 -14.574 -36.918 1.00 91.44 105 LEU A CA 1
ATOM 854 C C . LEU A 1 105 ? 19.183 -13.279 -37.531 1.00 91.44 105 LEU A C 1
ATOM 856 O O . LEU A 1 105 ? 20.334 -13.249 -37.962 1.00 91.44 105 LEU A O 1
ATOM 860 N N . THR A 1 106 ? 18.372 -12.225 -37.632 1.00 87.81 106 THR A N 1
ATOM 861 C CA . THR A 1 106 ? 18.728 -10.984 -38.343 1.00 87.81 106 THR A CA 1
ATOM 862 C C . THR A 1 106 ? 18.541 -9.718 -37.520 1.00 87.81 106 THR A C 1
ATOM 864 O O . THR A 1 106 ? 19.253 -8.746 -37.748 1.00 87.81 106 THR A O 1
ATOM 867 N N . GLN A 1 107 ? 17.604 -9.711 -36.577 1.00 87.12 107 GLN A N 1
ATOM 868 C CA . GLN A 1 107 ? 17.262 -8.559 -35.754 1.00 87.12 107 GLN A CA 1
ATOM 869 C C . GLN A 1 107 ? 17.021 -8.975 -34.303 1.00 87.12 107 GLN A C 1
ATOM 871 O O . GLN A 1 107 ? 16.604 -10.100 -34.022 1.00 87.12 107 GLN A O 1
ATOM 876 N N . SER A 1 108 ? 17.318 -8.060 -33.381 1.00 83.00 108 SER A N 1
ATOM 877 C CA . SER A 1 108 ? 17.022 -8.252 -31.966 1.00 83.00 108 SER A CA 1
ATOM 878 C C . SER A 1 108 ? 15.534 -8.080 -31.693 1.00 83.00 108 SER A C 1
ATOM 880 O O . SER A 1 108 ? 14.893 -7.186 -32.245 1.00 83.00 108 SER A O 1
ATOM 882 N N . LEU A 1 109 ? 14.999 -8.943 -30.831 1.00 77.25 109 LEU A N 1
ATOM 883 C CA . LEU A 1 109 ? 13.649 -8.818 -30.280 1.00 77.25 109 LEU A CA 1
ATOM 884 C C . LEU A 1 109 ? 13.651 -8.077 -28.936 1.00 77.25 109 LEU A C 1
ATOM 886 O O . LEU A 1 109 ? 12.583 -7.840 -28.372 1.00 77.25 109 LEU A O 1
ATOM 890 N N . VAL A 1 110 ? 14.835 -7.714 -28.425 1.00 78.88 110 VAL A N 1
ATOM 891 C CA . VAL A 1 110 ? 14.968 -6.869 -27.240 1.00 78.88 110 VAL A CA 1
ATOM 892 C C . VAL A 1 110 ? 14.349 -5.509 -27.567 1.00 78.88 110 VAL A C 1
ATOM 894 O O . VAL A 1 110 ? 14.767 -4.869 -28.538 1.00 78.88 110 VAL A O 1
ATOM 897 N N . PRO A 1 111 ? 13.341 -5.053 -26.803 1.00 67.50 111 PRO A N 1
ATOM 898 C CA . PRO A 1 111 ? 12.755 -3.747 -27.029 1.00 67.50 111 PRO A CA 1
ATOM 899 C C . PRO A 1 111 ? 13.837 -2.690 -26.829 1.00 67.50 111 PRO A C 1
ATOM 901 O O . PRO A 1 111 ? 14.412 -2.564 -25.747 1.00 67.50 111 PRO A O 1
ATOM 904 N N . LYS A 1 112 ? 14.110 -1.913 -27.877 1.00 65.56 112 LYS A N 1
ATOM 905 C CA . LYS A 1 112 ? 14.949 -0.727 -27.745 1.00 65.56 112 LYS A CA 1
ATOM 906 C C . LYS A 1 112 ? 14.216 0.231 -26.820 1.00 65.56 112 LYS A C 1
ATOM 908 O O . LYS A 1 112 ? 13.118 0.678 -27.148 1.00 65.56 112 LYS A O 1
ATOM 913 N N . GLN A 1 113 ? 14.804 0.529 -25.663 1.00 63.28 113 GLN A N 1
ATOM 914 C CA . GLN A 1 113 ? 14.391 1.702 -24.906 1.00 63.28 113 GLN A CA 1
ATOM 915 C C . GLN A 1 113 ? 14.689 2.909 -25.790 1.00 63.28 113 GLN A C 1
ATOM 917 O O . GLN A 1 113 ? 15.839 3.321 -25.935 1.00 63.28 113 GLN A O 1
ATOM 922 N N . GLU A 1 114 ? 13.659 3.423 -26.458 1.00 66.44 114 GLU A N 1
ATOM 923 C CA . GLU A 1 114 ? 13.762 4.715 -27.113 1.00 66.44 114 GLU A CA 1
ATOM 924 C C . GLU A 1 114 ? 14.093 5.737 -26.031 1.00 66.44 114 GLU A C 1
ATOM 926 O O . GLU A 1 114 ? 13.414 5.812 -25.002 1.00 66.44 114 GLU A O 1
ATOM 931 N N . VAL A 1 115 ? 15.179 6.481 -26.243 1.00 71.94 115 VAL A N 1
ATOM 932 C CA . VAL A 1 115 ? 15.538 7.587 -25.363 1.00 71.94 115 VAL A CA 1
ATOM 933 C C . VAL A 1 115 ? 14.385 8.576 -25.433 1.00 71.94 115 VAL A C 1
ATOM 935 O O . VAL A 1 115 ? 14.140 9.193 -26.468 1.00 71.94 115 VAL A O 1
ATOM 938 N N . PHE A 1 116 ? 13.629 8.655 -24.343 1.00 83.44 116 PHE A N 1
ATOM 939 C CA . PHE A 1 116 ? 12.534 9.594 -24.231 1.00 83.44 116 PHE A CA 1
ATOM 940 C C . PHE A 1 116 ? 13.118 10.963 -23.897 1.00 83.44 116 PHE A C 1
ATOM 942 O O . PHE A 1 116 ? 13.730 11.131 -22.844 1.00 83.44 116 PHE A O 1
ATOM 949 N N . THR A 1 117 ? 12.927 11.926 -24.795 1.00 87.94 117 THR A N 1
ATOM 950 C CA . THR A 1 117 ? 13.346 13.315 -24.601 1.00 87.94 117 THR A CA 1
ATOM 951 C C . THR A 1 117 ? 12.137 14.225 -24.769 1.00 87.94 117 THR A C 1
ATOM 953 O O . THR A 1 117 ? 11.359 14.055 -25.708 1.00 87.94 117 THR A O 1
ATOM 956 N N . THR A 1 118 ? 11.965 15.179 -23.860 1.00 91.12 118 THR A N 1
ATOM 957 C CA . THR A 1 118 ? 10.889 16.175 -23.894 1.00 91.12 118 THR A CA 1
ATOM 958 C C . THR A 1 118 ? 11.363 17.476 -23.256 1.00 91.12 118 THR A C 1
ATOM 960 O O . THR A 1 118 ? 12.144 17.460 -22.310 1.00 91.12 118 THR A O 1
ATOM 963 N N . ASP A 1 119 ? 10.832 18.604 -23.719 1.00 90.44 119 ASP A N 1
ATOM 964 C CA . ASP A 1 119 ? 11.066 19.911 -23.097 1.00 90.44 119 ASP A CA 1
ATOM 965 C C . ASP A 1 119 ? 10.148 20.141 -21.876 1.00 90.44 119 ASP A C 1
ATOM 967 O O . ASP A 1 119 ? 10.241 21.168 -21.203 1.00 90.44 119 ASP A O 1
ATOM 971 N N . ASN A 1 120 ? 9.219 19.214 -21.592 1.00 92.62 120 ASN A N 1
ATOM 972 C CA . ASN A 1 120 ? 8.223 19.344 -20.529 1.00 92.62 120 ASN A CA 1
ATOM 973 C C . ASN A 1 120 ? 8.477 18.364 -19.362 1.00 92.62 120 ASN A C 1
ATOM 975 O O . ASN A 1 120 ? 8.166 17.173 -19.475 1.00 92.62 120 ASN A O 1
ATOM 979 N N . PRO A 1 121 ? 8.920 18.853 -18.186 1.00 92.56 121 PRO A N 1
ATOM 980 C CA . PRO A 1 121 ? 9.151 18.023 -17.002 1.00 92.56 121 PRO A CA 1
ATOM 981 C C . PRO A 1 121 ? 7.937 17.210 -16.539 1.00 92.56 121 PRO A C 1
ATOM 983 O O . PRO A 1 121 ? 8.102 16.105 -16.026 1.00 92.56 121 PRO A O 1
ATOM 986 N N . LEU A 1 122 ? 6.710 17.705 -16.739 1.00 93.25 122 LEU A N 1
ATOM 987 C CA . LEU A 1 122 ? 5.497 16.976 -16.344 1.00 93.25 122 LEU A CA 1
ATOM 988 C C . LEU A 1 122 ? 5.219 15.768 -17.241 1.00 93.25 122 LEU A C 1
ATOM 990 O O . LEU A 1 122 ? 4.701 14.757 -16.768 1.00 93.25 122 LEU A O 1
ATOM 994 N N . GLU A 1 123 ? 5.578 15.849 -18.521 1.00 94.31 123 GLU A N 1
ATOM 995 C CA . GLU A 1 123 ? 5.454 14.726 -19.448 1.00 94.31 123 GLU A CA 1
ATOM 996 C C . GLU A 1 123 ? 6.475 13.633 -19.106 1.00 94.31 123 GLU A C 1
ATOM 998 O O . GLU A 1 123 ? 6.125 12.455 -19.012 1.00 94.31 123 GLU A O 1
ATOM 1003 N N . ALA A 1 124 ? 7.714 14.033 -18.801 1.00 93.62 124 ALA A N 1
ATOM 1004 C CA . ALA A 1 124 ? 8.744 13.129 -18.298 1.00 93.62 124 ALA A CA 1
ATOM 1005 C C . ALA A 1 124 ? 8.363 12.498 -16.946 1.00 93.62 124 ALA A C 1
ATOM 1007 O O . ALA A 1 124 ? 8.572 11.299 -16.752 1.00 93.62 124 ALA A O 1
ATOM 1008 N N . LEU A 1 125 ? 7.734 13.252 -16.036 1.00 94.06 125 LEU A N 1
ATOM 1009 C CA . LEU A 1 125 ? 7.186 12.708 -14.790 1.00 94.06 125 LEU A CA 1
ATOM 1010 C C . LEU A 1 125 ? 6.099 11.660 -15.064 1.00 94.06 125 LEU A C 1
ATOM 1012 O O . LEU A 1 125 ? 6.138 10.578 -14.480 1.00 94.06 125 LEU A O 1
ATOM 1016 N N . ALA A 1 126 ? 5.154 11.940 -15.965 1.00 93.69 126 ALA A N 1
ATOM 1017 C CA . ALA A 1 126 ? 4.106 10.988 -16.334 1.00 93.69 126 ALA A CA 1
ATOM 1018 C C . ALA A 1 126 ? 4.691 9.701 -16.942 1.00 93.69 126 ALA A C 1
ATOM 1020 O O . ALA A 1 126 ? 4.263 8.600 -16.589 1.00 93.69 126 ALA A O 1
ATOM 1021 N N . LYS A 1 127 ? 5.716 9.826 -17.795 1.00 92.81 127 LYS A N 1
ATOM 1022 C CA . LYS A 1 127 ? 6.447 8.687 -18.363 1.00 92.81 127 LYS A CA 1
ATOM 1023 C C . LYS A 1 127 ? 7.170 7.875 -17.285 1.00 92.81 127 LYS A C 1
ATOM 1025 O O . LYS A 1 127 ? 7.049 6.653 -17.264 1.00 92.81 127 LYS A O 1
ATOM 1030 N N . SER A 1 128 ? 7.839 8.548 -16.348 1.00 93.25 128 SER A N 1
ATOM 1031 C CA . SER A 1 128 ? 8.498 7.930 -15.189 1.00 93.25 128 SER A CA 1
ATOM 1032 C C . SER A 1 128 ? 7.509 7.135 -14.328 1.00 93.25 128 SER A C 1
ATOM 1034 O O . SER A 1 128 ? 7.745 5.973 -13.998 1.00 93.25 128 SER A O 1
ATOM 1036 N N . MET A 1 129 ? 6.338 7.714 -14.055 1.00 92.88 129 MET A N 1
ATOM 1037 C CA . MET A 1 129 ? 5.260 7.043 -13.328 1.00 92.88 129 MET A CA 1
ATOM 1038 C C . MET A 1 129 ? 4.702 5.831 -14.083 1.00 92.88 129 MET A C 1
ATOM 1040 O O . MET A 1 129 ? 4.444 4.805 -13.458 1.00 92.88 129 MET A O 1
ATOM 1044 N N . ASN A 1 130 ? 4.540 5.916 -15.407 1.00 91.38 130 ASN A N 1
ATOM 1045 C CA . ASN A 1 130 ? 4.041 4.811 -16.228 1.00 91.38 130 ASN A CA 1
ATOM 1046 C C . ASN A 1 130 ? 5.029 3.638 -16.307 1.00 91.38 130 ASN A C 1
ATOM 1048 O O . ASN A 1 130 ? 4.623 2.483 -16.221 1.00 91.38 130 ASN A O 1
ATOM 1052 N N . ASP A 1 131 ? 6.319 3.933 -16.464 1.00 88.62 131 ASP A N 1
ATOM 1053 C CA . ASP A 1 131 ? 7.334 2.908 -16.712 1.00 88.62 131 ASP A CA 1
ATOM 1054 C C . ASP A 1 131 ? 7.921 2.336 -15.411 1.00 88.62 131 ASP A C 1
ATOM 1056 O O . ASP A 1 131 ? 8.213 1.144 -15.335 1.00 88.62 131 ASP A O 1
ATOM 1060 N N . LYS A 1 132 ? 8.100 3.175 -14.379 1.00 87.12 132 LYS A N 1
ATOM 1061 C CA . LYS A 1 132 ? 8.787 2.820 -13.123 1.00 87.12 132 LYS A CA 1
ATOM 1062 C C . LYS A 1 132 ? 7.882 2.836 -11.887 1.00 87.12 132 LYS A C 1
ATOM 1064 O O . LYS A 1 132 ? 8.309 2.373 -10.830 1.00 87.12 132 LYS A O 1
ATOM 1069 N N . GLY A 1 133 ? 6.670 3.390 -11.975 1.00 89.19 133 GLY A N 1
ATOM 1070 C CA . GLY A 1 133 ? 5.732 3.481 -10.846 1.00 89.19 133 GLY A CA 1
ATOM 1071 C C . GLY A 1 133 ? 6.129 4.470 -9.742 1.00 89.19 133 GLY A C 1
ATOM 1072 O O . GLY A 1 133 ? 5.513 4.468 -8.676 1.00 89.19 133 GLY A O 1
ATOM 1073 N N . LYS A 1 134 ? 7.154 5.302 -9.965 1.00 91.19 134 LYS A N 1
ATOM 1074 C CA . LYS A 1 134 ? 7.687 6.272 -8.995 1.00 91.19 134 LYS A CA 1
ATOM 1075 C C . LYS A 1 134 ? 8.181 7.535 -9.698 1.00 91.19 134 LYS A C 1
ATOM 1077 O O . LYS A 1 134 ? 8.524 7.483 -10.876 1.00 91.19 134 LYS A O 1
ATOM 1082 N N . ALA A 1 135 ? 8.277 8.642 -8.962 1.00 93.81 135 ALA A N 1
ATOM 1083 C CA . ALA A 1 135 ? 8.870 9.879 -9.464 1.00 93.81 135 ALA A CA 1
ATOM 1084 C C . ALA A 1 135 ? 10.406 9.769 -9.461 1.00 93.81 135 ALA A C 1
ATOM 1086 O O . ALA A 1 135 ? 11.081 10.158 -8.512 1.00 93.81 135 ALA A O 1
ATOM 1087 N N . ASP A 1 136 ? 10.962 9.170 -10.511 1.00 93.94 136 ASP A N 1
ATOM 1088 C CA . ASP A 1 136 ? 12.408 9.002 -10.678 1.00 93.94 136 ASP A CA 1
ATOM 1089 C C . ASP A 1 136 ? 13.048 10.287 -11.237 1.00 93.94 136 ASP A C 1
ATOM 1091 O O . ASP A 1 136 ? 12.906 10.582 -12.425 1.00 93.94 136 ASP A O 1
ATOM 1095 N N . ILE A 1 137 ? 13.707 11.065 -10.369 1.00 94.69 137 ILE A N 1
ATOM 1096 C CA . ILE A 1 137 ? 14.285 12.376 -10.713 1.00 94.69 137 ILE A CA 1
ATOM 1097 C C . ILE A 1 137 ? 15.445 12.251 -11.700 1.00 94.69 137 ILE A C 1
ATOM 1099 O O . ILE A 1 137 ? 15.536 13.070 -12.608 1.00 94.69 137 ILE A O 1
ATOM 1103 N N . GLU A 1 138 ? 16.277 11.217 -11.575 1.00 93.50 138 GLU A N 1
ATOM 1104 C CA . GLU A 1 138 ? 17.409 10.974 -12.477 1.00 93.50 138 GLU A CA 1
ATOM 1105 C C . GLU A 1 138 ? 16.915 10.766 -13.914 1.00 93.50 138 GLU A C 1
ATOM 1107 O O . GLU A 1 138 ? 17.416 11.375 -14.859 1.00 93.50 138 GLU A O 1
ATOM 1112 N N . PHE A 1 139 ? 15.857 9.967 -14.080 1.00 91.94 139 PHE A N 1
ATOM 1113 C CA . PHE A 1 139 ? 15.233 9.769 -15.386 1.00 91.94 139 PHE A CA 1
ATOM 1114 C C . PHE A 1 139 ? 14.623 11.054 -15.955 1.00 91.94 139 PHE A C 1
ATOM 1116 O O . PHE A 1 139 ? 14.779 11.329 -17.141 1.00 91.94 139 PHE A O 1
ATOM 1123 N N . ILE A 1 140 ? 13.924 11.838 -15.132 1.00 93.75 140 ILE A N 1
ATOM 1124 C CA . ILE A 1 140 ? 13.271 13.073 -15.589 1.00 93.75 140 ILE A CA 1
ATOM 1125 C C . ILE A 1 140 ? 14.318 14.126 -15.982 1.00 93.75 140 ILE A C 1
ATOM 1127 O O . ILE A 1 140 ? 14.159 14.799 -17.002 1.00 93.75 140 ILE A O 1
ATOM 1131 N N . ALA A 1 141 ? 15.400 14.234 -15.212 1.00 93.69 141 ALA A N 1
ATOM 1132 C CA . ALA A 1 141 ? 16.535 15.098 -15.506 1.00 93.69 141 ALA A CA 1
ATOM 1133 C C . ALA A 1 141 ? 17.172 14.725 -16.855 1.00 93.69 141 ALA A C 1
ATOM 1135 O O . ALA A 1 141 ? 17.304 15.579 -17.731 1.00 93.69 141 ALA A O 1
ATOM 1136 N N . ALA A 1 142 ? 17.439 13.433 -17.077 1.00 91.94 142 ALA A N 1
ATOM 1137 C CA . ALA A 1 142 ? 17.970 12.931 -18.345 1.00 91.94 142 ALA A CA 1
ATOM 1138 C C . ALA A 1 142 ? 17.013 13.155 -19.532 1.00 91.94 142 ALA A C 1
ATOM 1140 O O . ALA A 1 142 ? 17.457 13.483 -20.630 1.00 91.94 142 ALA A O 1
ATOM 1141 N N . ALA A 1 143 ? 15.702 13.005 -19.321 1.00 92.12 143 ALA A N 1
ATOM 1142 C CA . ALA A 1 143 ? 14.697 13.209 -20.363 1.00 92.12 143 ALA A CA 1
ATOM 1143 C C . ALA A 1 143 ? 14.509 14.685 -20.752 1.00 92.12 143 ALA A C 1
ATOM 1145 O O . ALA A 1 143 ? 14.031 14.958 -21.850 1.00 92.12 143 ALA A O 1
ATOM 1146 N N . THR A 1 144 ? 14.862 15.625 -19.871 1.00 92.31 144 THR A N 1
ATOM 1147 C CA . THR A 1 144 ? 14.667 17.072 -20.078 1.00 92.31 144 THR A CA 1
ATOM 1148 C C . THR A 1 144 ? 15.966 17.855 -20.267 1.00 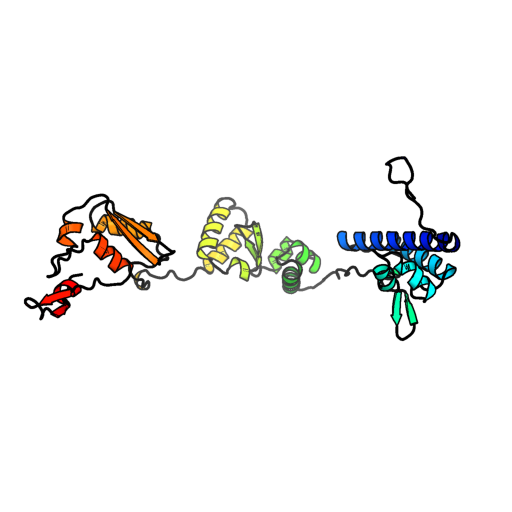92.31 144 THR A C 1
ATOM 1150 O O . THR A 1 144 ? 15.919 19.079 -20.338 1.00 92.31 144 THR A O 1
ATOM 1153 N N . ASP A 1 145 ? 17.109 17.164 -20.347 1.00 91.19 145 ASP A N 1
ATOM 1154 C CA . ASP A 1 145 ? 18.454 17.759 -20.423 1.00 91.19 145 ASP A CA 1
ATOM 1155 C C . ASP A 1 145 ? 18.734 18.777 -19.294 1.00 91.19 145 ASP A C 1
ATOM 1157 O O . ASP A 1 145 ? 19.356 19.817 -19.498 1.00 91.19 145 ASP A O 1
ATOM 1161 N N . ASN A 1 146 ? 18.248 18.476 -18.083 1.00 92.50 146 ASN A N 1
ATOM 1162 C CA . ASN A 1 146 ? 18.413 19.307 -16.886 1.00 92.50 146 ASN A CA 1
ATOM 1163 C C . ASN A 1 146 ? 19.210 18.577 -15.801 1.00 92.50 146 ASN A C 1
ATOM 1165 O O . ASN A 1 146 ? 19.399 17.361 -15.835 1.00 92.50 146 ASN A O 1
ATOM 1169 N N . THR A 1 147 ? 19.636 19.311 -14.775 1.00 93.69 147 THR A N 1
ATOM 1170 C CA . THR A 1 147 ? 20.169 18.712 -13.544 1.00 93.69 147 THR A CA 1
ATOM 1171 C C . THR A 1 147 ? 19.046 18.284 -12.588 1.00 93.69 147 THR A C 1
ATOM 1173 O O . THR A 1 147 ? 17.911 18.762 -12.676 1.00 93.69 147 THR A O 1
ATOM 1176 N N . GLU A 1 148 ? 19.333 17.391 -11.631 1.00 92.56 148 GLU A N 1
ATOM 1177 C CA . GLU A 1 148 ? 18.337 16.983 -10.622 1.00 92.56 148 GLU A CA 1
ATOM 1178 C C . GLU A 1 148 ? 17.771 18.167 -9.810 1.00 92.56 148 GLU A C 1
ATOM 1180 O O . GLU A 1 148 ? 16.550 18.228 -9.644 1.00 92.56 148 GLU A O 1
ATOM 1185 N N . PRO A 1 149 ? 18.580 19.142 -9.334 1.00 92.50 149 PRO A N 1
ATOM 1186 C CA . PRO A 1 149 ? 18.049 20.297 -8.609 1.00 92.50 149 PRO A CA 1
ATOM 1187 C C . PRO A 1 149 ? 17.111 21.162 -9.461 1.00 92.50 149 PRO A C 1
ATOM 1189 O O . PRO A 1 149 ? 16.051 21.558 -8.977 1.00 92.50 149 PRO A O 1
ATOM 1192 N N . GLU A 1 150 ? 17.466 21.409 -10.727 1.00 93.00 150 GLU A N 1
ATOM 1193 C CA . GLU A 1 150 ? 16.631 22.161 -11.677 1.00 93.00 150 GLU A CA 1
ATOM 1194 C C . GLU A 1 150 ? 15.330 21.416 -11.977 1.00 93.00 150 GLU A C 1
ATOM 1196 O O . GLU A 1 150 ? 14.262 22.019 -12.017 1.00 93.00 150 GLU A O 1
ATOM 1201 N N . THR A 1 151 ? 15.397 20.091 -12.108 1.00 93.31 151 THR A N 1
ATOM 1202 C CA . THR A 1 151 ? 14.225 19.234 -12.320 1.00 93.31 151 THR A CA 1
ATOM 1203 C C . THR A 1 151 ? 13.261 19.309 -11.139 1.00 93.31 151 THR A C 1
ATOM 1205 O O . THR A 1 151 ? 12.053 19.459 -11.323 1.00 93.31 151 THR A O 1
ATOM 1208 N N . VAL A 1 152 ? 13.780 19.251 -9.910 1.00 93.75 152 VAL A N 1
ATOM 1209 C CA . VAL A 1 152 ? 12.971 19.390 -8.691 1.00 93.75 152 VAL A CA 1
ATOM 1210 C C . VAL A 1 152 ? 12.331 20.776 -8.605 1.00 93.75 152 VAL A C 1
ATOM 1212 O O . VAL A 1 152 ? 11.171 20.898 -8.211 1.00 93.75 152 VAL A O 1
ATOM 1215 N N . GLU A 1 153 ? 13.059 21.827 -8.982 1.00 93.00 153 GLU A N 1
ATOM 1216 C CA . GLU A 1 153 ? 12.520 23.186 -9.030 1.00 93.00 153 GLU A CA 1
ATOM 1217 C C . GLU A 1 153 ? 11.430 23.336 -10.100 1.00 93.00 153 GLU A C 1
ATOM 1219 O O . GLU A 1 153 ? 10.363 23.878 -9.807 1.00 93.00 153 GLU A O 1
ATOM 1224 N N . ALA A 1 154 ? 11.654 22.790 -11.297 1.00 92.88 154 ALA A N 1
ATOM 1225 C CA . ALA A 1 154 ? 10.715 22.838 -12.413 1.00 92.88 154 ALA A CA 1
ATOM 1226 C C . ALA A 1 154 ? 9.422 22.053 -12.135 1.00 92.88 154 ALA A C 1
ATOM 1228 O O . ALA A 1 154 ? 8.335 22.492 -12.511 1.00 92.88 154 ALA A O 1
ATOM 1229 N N . LEU A 1 155 ? 9.520 20.913 -11.442 1.00 93.56 155 LEU A N 1
ATOM 1230 C CA . LEU A 1 155 ? 8.358 20.132 -11.009 1.00 93.56 155 LEU A CA 1
ATOM 1231 C C . LEU A 1 155 ? 7.621 20.780 -9.828 1.00 93.56 155 LEU A C 1
ATOM 1233 O O . LEU A 1 155 ? 6.416 20.575 -9.670 1.00 93.56 155 LEU A O 1
ATOM 1237 N N . GLY A 1 156 ? 8.304 21.584 -9.010 1.00 92.06 156 GLY A N 1
ATOM 1238 C CA . GLY A 1 156 ? 7.690 22.443 -8.000 1.00 92.06 156 GLY A CA 1
ATOM 1239 C C . GLY A 1 156 ? 6.717 21.705 -7.074 1.00 92.06 156 GLY A C 1
ATOM 1240 O O . GLY A 1 156 ? 7.112 20.831 -6.311 1.00 92.06 156 GLY A O 1
ATOM 1241 N N . SER A 1 157 ? 5.431 22.074 -7.115 1.00 91.88 157 SER A N 1
ATOM 1242 C CA . SER A 1 157 ? 4.376 21.485 -6.272 1.00 91.88 157 SER A CA 1
ATOM 1243 C C . SER A 1 157 ? 3.788 20.170 -6.796 1.00 91.88 157 SER A C 1
ATOM 1245 O O . SER A 1 157 ? 2.855 19.655 -6.187 1.00 91.88 157 SER A O 1
ATOM 1247 N N . HIS A 1 158 ? 4.266 19.645 -7.927 1.00 94.12 158 HIS A N 1
ATOM 1248 C CA . HIS A 1 158 ? 3.791 18.370 -8.477 1.00 94.12 158 HIS A CA 1
ATOM 1249 C C . HIS A 1 158 ? 4.448 17.155 -7.819 1.00 94.12 158 HIS A C 1
ATOM 1251 O O . HIS A 1 158 ? 3.899 16.053 -7.882 1.00 94.12 158 HIS A O 1
ATOM 1257 N N . ILE A 1 159 ? 5.591 17.357 -7.164 1.00 95.56 159 ILE A N 1
ATOM 1258 C CA . ILE A 1 159 ? 6.318 16.324 -6.434 1.00 95.56 159 ILE A CA 1
ATOM 1259 C C . ILE A 1 159 ? 6.667 16.806 -5.031 1.00 95.56 159 ILE A C 1
ATOM 1261 O O . ILE A 1 159 ? 6.808 18.000 -4.774 1.00 95.56 159 ILE A O 1
ATOM 1265 N N . TYR A 1 160 ? 6.847 15.855 -4.127 1.00 95.38 160 TYR A N 1
ATOM 1266 C CA . TYR A 1 160 ? 7.305 16.099 -2.772 1.00 95.38 160 TYR A CA 1
ATOM 1267 C C . TYR A 1 160 ? 8.234 14.975 -2.328 1.00 95.38 160 TYR A C 1
ATOM 1269 O O . TYR A 1 160 ? 8.071 13.818 -2.714 1.00 95.38 160 TYR A O 1
ATOM 1277 N N . HIS A 1 161 ? 9.201 15.311 -1.481 1.00 94.06 161 HIS A N 1
ATOM 1278 C CA . HIS A 1 161 ? 10.064 14.317 -0.860 1.00 94.06 161 HIS A CA 1
ATOM 1279 C C . HIS A 1 161 ? 9.349 13.742 0.366 1.00 94.06 161 HIS A C 1
ATOM 1281 O O . HIS A 1 161 ? 9.077 14.47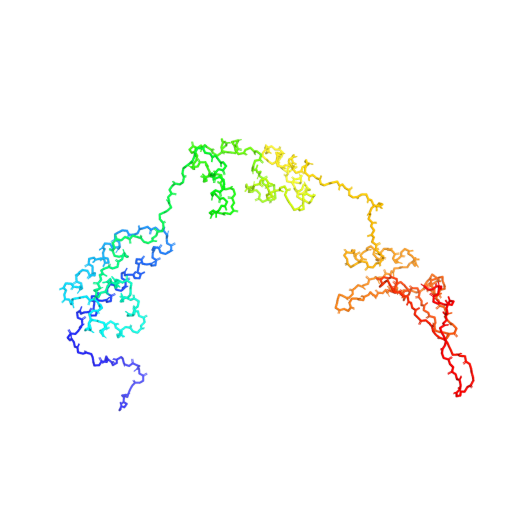8 1.320 1.00 94.06 161 HIS A O 1
ATOM 1287 N N . ASN A 1 162 ? 8.979 12.461 0.339 1.00 92.81 162 ASN A N 1
ATOM 1288 C CA . ASN A 1 162 ? 8.227 11.841 1.424 1.00 92.81 162 ASN A CA 1
ATOM 1289 C C . ASN A 1 162 ? 9.136 11.658 2.659 1.00 92.81 162 ASN A C 1
ATOM 1291 O O . ASN A 1 162 ? 10.106 10.903 2.591 1.00 92.81 162 ASN A O 1
ATOM 1295 N N . PRO A 1 163 ? 8.818 12.269 3.817 1.00 89.44 163 PRO A N 1
ATOM 1296 C CA . PRO A 1 163 ? 9.659 12.159 5.011 1.00 89.44 163 PRO A CA 1
ATOM 1297 C C . PRO A 1 163 ? 9.752 10.744 5.596 1.00 89.44 163 PRO A C 1
ATOM 1299 O O . PRO A 1 163 ? 10.723 10.420 6.266 1.00 89.44 163 PRO A O 1
ATOM 1302 N N . SER A 1 164 ? 8.756 9.887 5.369 1.00 88.44 164 SER A N 1
ATOM 1303 C CA . SER A 1 164 ? 8.739 8.526 5.923 1.00 88.44 164 SER A CA 1
ATOM 1304 C C . SER A 1 164 ? 9.564 7.540 5.097 1.00 88.44 164 SER A C 1
ATOM 1306 O O . SER A 1 164 ? 10.200 6.655 5.661 1.00 88.44 164 SER A O 1
ATOM 1308 N N . THR A 1 165 ? 9.535 7.671 3.769 1.00 89.88 165 THR A N 1
ATOM 1309 C CA . THR A 1 165 ? 10.214 6.749 2.841 1.00 89.88 165 THR A CA 1
ATOM 1310 C C . THR A 1 165 ? 11.521 7.312 2.290 1.00 89.88 165 THR A C 1
ATOM 1312 O O . THR A 1 165 ? 12.326 6.540 1.776 1.00 89.88 165 THR A O 1
ATOM 1315 N N . LEU A 1 166 ? 11.745 8.627 2.414 1.00 89.00 166 LEU A N 1
ATOM 1316 C CA . LEU A 1 166 ? 12.855 9.367 1.800 1.00 89.00 166 LEU A CA 1
ATOM 1317 C C . LEU A 1 166 ? 12.920 9.157 0.280 1.00 89.00 166 LEU A C 1
ATOM 1319 O O . LEU A 1 166 ? 13.991 9.024 -0.307 1.00 89.00 166 LEU A O 1
ATOM 1323 N N . GLN A 1 167 ? 11.748 9.064 -0.348 1.00 91.88 167 GLN A N 1
ATOM 1324 C CA . GLN A 1 167 ? 11.593 8.924 -1.790 1.00 91.88 167 GLN A CA 1
ATOM 1325 C C . GLN A 1 167 ? 10.760 10.074 -2.343 1.00 91.88 167 GLN A C 1
ATOM 1327 O O . GLN A 1 167 ? 9.913 10.647 -1.654 1.00 91.88 167 GLN A O 1
ATOM 1332 N N . TRP A 1 168 ? 10.997 10.402 -3.609 1.00 94.25 168 TRP A N 1
ATOM 1333 C CA . TRP A 1 168 ? 10.175 11.350 -4.343 1.00 94.25 168 TRP A CA 1
ATOM 1334 C C . TRP A 1 168 ? 8.833 10.718 -4.700 1.00 94.25 168 TRP A C 1
ATOM 1336 O O . TRP A 1 168 ? 8.763 9.659 -5.325 1.00 94.25 168 TRP A O 1
ATOM 1346 N N . GLU A 1 169 ? 7.767 11.397 -4.302 1.00 94.38 169 GLU A N 1
ATOM 1347 C CA . GLU A 1 169 ? 6.390 11.018 -4.579 1.00 94.38 169 GLU A CA 1
ATOM 1348 C C . GLU A 1 169 ? 5.668 12.165 -5.274 1.00 94.38 169 GLU A C 1
ATOM 1350 O O . GLU A 1 169 ? 6.017 13.339 -5.131 1.00 94.38 169 GLU A O 1
ATOM 1355 N N . THR A 1 170 ? 4.628 11.825 -6.024 1.00 95.44 170 THR A N 1
ATOM 1356 C CA . THR A 1 170 ? 3.734 12.834 -6.597 1.00 95.44 170 THR A CA 1
ATOM 1357 C C . THR A 1 170 ? 2.913 13.517 -5.501 1.00 95.44 170 THR A C 1
ATOM 1359 O O . THR A 1 170 ? 2.666 12.948 -4.432 1.00 95.44 170 THR A O 1
ATOM 1362 N N . ALA A 1 171 ? 2.440 14.732 -5.776 1.00 94.81 171 ALA A N 1
ATOM 1363 C CA . ALA A 1 171 ? 1.525 15.444 -4.888 1.00 94.81 171 ALA A CA 1
ATOM 1364 C C . ALA A 1 171 ? 0.290 14.603 -4.538 1.00 94.81 171 ALA A C 1
ATOM 1366 O O . ALA A 1 171 ? -0.076 14.518 -3.366 1.00 94.81 171 ALA A O 1
ATOM 1367 N N . ASP A 1 172 ? -0.283 13.911 -5.523 1.00 92.56 172 ASP A N 1
ATOM 1368 C CA . ASP A 1 172 ? -1.446 13.045 -5.328 1.00 92.56 172 ASP A CA 1
ATOM 1369 C C . ASP A 1 172 ? -1.152 11.881 -4.377 1.00 92.56 172 ASP A C 1
ATOM 1371 O O . ASP A 1 172 ? -2.004 11.508 -3.574 1.00 92.56 172 ASP A O 1
ATOM 1375 N N . GLN A 1 173 ? 0.053 11.312 -4.411 1.00 93.12 173 GLN A N 1
ATOM 1376 C CA . GLN A 1 173 ? 0.441 10.227 -3.506 1.00 93.12 173 GLN A CA 1
ATOM 1377 C C . GLN A 1 173 ? 0.682 10.727 -2.081 1.00 93.12 173 GLN A C 1
ATOM 1379 O O . GLN A 1 173 ? 0.147 10.154 -1.125 1.00 93.12 173 GLN A O 1
ATOM 1384 N N . LEU A 1 174 ? 1.455 11.805 -1.914 1.00 94.38 174 LEU A N 1
ATOM 1385 C CA . LEU A 1 174 ? 1.796 12.293 -0.581 1.00 94.38 174 LEU A CA 1
ATOM 1386 C C . LEU A 1 174 ? 0.572 12.901 0.118 1.00 94.38 174 LEU A C 1
ATOM 1388 O O . LEU A 1 174 ? 0.323 12.587 1.285 1.00 94.38 174 LEU A O 1
ATOM 1392 N N . LEU A 1 175 ? -0.209 13.718 -0.594 1.00 95.38 175 LEU A N 1
ATOM 1393 C CA . LEU A 1 175 ? -1.309 14.519 -0.046 1.00 95.38 175 LEU A CA 1
ATOM 1394 C C . LEU A 1 175 ? -2.662 13.790 -0.012 1.00 95.38 175 LEU A C 1
ATOM 1396 O O . LEU A 1 175 ? -3.682 14.405 0.291 1.00 95.38 175 LEU A O 1
ATOM 1400 N N . SER A 1 176 ? -2.685 12.483 -0.277 1.00 93.56 176 SER A N 1
ATOM 1401 C CA . SER A 1 176 ? -3.881 11.640 -0.159 1.00 93.56 176 SER A CA 1
ATOM 1402 C C . SER A 1 176 ? -3.790 10.623 0.984 1.00 93.56 176 SER A C 1
ATOM 1404 O O . SER A 1 176 ? -2.740 10.408 1.599 1.00 93.56 176 SER A O 1
ATOM 1406 N N . GLY A 1 177 ? -4.912 9.968 1.290 1.00 93.69 177 GLY A N 1
ATOM 1407 C CA . GLY A 1 177 ? -5.004 8.959 2.346 1.00 93.69 177 GLY A CA 1
ATOM 1408 C C . GLY A 1 177 ? -5.034 9.567 3.750 1.00 93.69 177 GLY A C 1
ATOM 1409 O O . GLY A 1 177 ? -5.616 10.627 3.970 1.00 93.69 177 GLY A O 1
ATOM 1410 N N . ASN A 1 178 ? -4.427 8.889 4.729 1.00 94.50 178 ASN A N 1
ATOM 1411 C CA . ASN A 1 178 ? -4.409 9.356 6.118 1.00 94.50 178 ASN A CA 1
ATOM 1412 C C . ASN A 1 178 ? -3.386 10.492 6.319 1.00 94.50 178 ASN A C 1
ATOM 1414 O O . ASN A 1 178 ? -2.306 10.299 6.881 1.00 94.50 178 ASN A O 1
ATOM 1418 N N . VAL A 1 179 ? -3.739 11.687 5.846 1.00 95.69 179 VAL A N 1
ATOM 1419 C CA . VAL A 1 179 ? -2.895 12.891 5.902 1.00 95.69 179 VAL A CA 1
ATOM 1420 C C . VAL A 1 179 ? -2.623 13.376 7.327 1.00 95.69 179 VAL A C 1
ATOM 1422 O O . VAL A 1 179 ? -1.597 14.011 7.562 1.00 95.69 179 VAL A O 1
ATOM 1425 N N . VAL A 1 180 ? -3.486 13.040 8.293 1.00 94.94 180 VAL A N 1
ATOM 1426 C CA . VAL A 1 180 ? -3.277 13.346 9.720 1.00 94.94 180 VAL A CA 1
ATOM 1427 C C . VAL A 1 180 ? -2.109 12.527 10.263 1.00 94.94 180 VAL A C 1
ATOM 1429 O O . VAL A 1 180 ? -1.193 13.063 10.889 1.00 94.94 180 VAL A O 1
ATOM 1432 N N . PHE A 1 181 ? -2.102 11.223 9.978 1.00 94.62 181 PHE A N 1
ATOM 1433 C CA . PHE A 1 181 ? -1.001 10.342 10.355 1.00 94.62 181 PHE A CA 1
ATOM 1434 C C . PHE A 1 181 ? 0.294 10.711 9.622 1.00 94.62 181 PHE A C 1
ATOM 1436 O O . PHE A 1 181 ? 1.342 10.828 10.257 1.00 94.62 181 PHE A O 1
ATOM 1443 N N . LYS A 1 182 ? 0.219 10.961 8.306 1.00 94.81 182 LYS A N 1
ATOM 1444 C CA . LYS A 1 182 ? 1.376 11.387 7.504 1.00 94.81 182 LYS A CA 1
ATOM 1445 C C . LYS A 1 182 ? 1.984 12.695 8.017 1.00 94.81 182 LYS A C 1
ATOM 1447 O O . LYS A 1 182 ? 3.203 12.783 8.107 1.00 94.81 182 LYS A O 1
ATOM 1452 N N . LEU A 1 183 ? 1.170 13.682 8.405 1.00 96.06 183 LEU A N 1
ATOM 1453 C CA . LEU A 1 183 ? 1.662 14.935 8.988 1.00 96.06 183 LEU A CA 1
ATOM 1454 C C . LEU A 1 183 ? 2.401 14.703 10.312 1.00 96.06 183 LEU A C 1
ATOM 1456 O O . LEU A 1 183 ? 3.453 15.301 10.546 1.00 96.06 183 LEU A O 1
ATOM 1460 N N . LYS A 1 184 ? 1.874 13.824 11.171 1.00 95.06 184 LYS A N 1
ATOM 1461 C CA . LYS A 1 184 ? 2.541 13.470 12.426 1.00 95.06 184 LYS A CA 1
ATOM 1462 C C . LYS A 1 184 ? 3.910 12.835 12.159 1.00 95.06 184 LYS A C 1
ATOM 1464 O O . LYS A 1 184 ? 4.907 13.314 12.687 1.00 95.06 184 LYS A O 1
ATOM 1469 N N . ALA A 1 185 ? 3.959 11.824 11.292 1.00 93.69 185 ALA A N 1
ATOM 1470 C CA . ALA A 1 185 ? 5.207 11.162 10.915 1.00 93.69 185 ALA A CA 1
ATOM 1471 C C . ALA A 1 185 ? 6.205 12.138 10.263 1.00 93.69 185 ALA A C 1
ATOM 1473 O O . ALA A 1 185 ? 7.390 12.122 10.583 1.00 93.69 185 ALA A O 1
ATOM 1474 N N . ALA A 1 186 ? 5.724 13.033 9.395 1.00 93.94 186 ALA A N 1
ATOM 1475 C CA . ALA A 1 186 ? 6.541 14.064 8.764 1.00 93.94 186 ALA A CA 1
ATOM 1476 C C . ALA A 1 186 ? 7.181 15.013 9.782 1.00 93.94 186 ALA A C 1
ATOM 1478 O O . ALA A 1 186 ? 8.370 15.306 9.675 1.00 93.94 186 ALA A O 1
ATOM 1479 N N . THR A 1 187 ? 6.417 15.455 10.784 1.00 93.81 187 THR A N 1
ATOM 1480 C CA . THR A 1 187 ? 6.923 16.324 11.859 1.00 93.81 187 THR A CA 1
ATOM 1481 C C . THR A 1 187 ? 8.083 15.659 12.603 1.00 93.81 187 THR A C 1
ATOM 1483 O O . THR A 1 187 ? 9.141 16.264 12.738 1.00 93.81 187 THR A O 1
ATOM 1486 N N . GLU A 1 188 ? 7.931 14.390 12.998 1.00 93.50 188 GLU A N 1
ATOM 1487 C CA . GLU A 1 188 ? 8.966 13.642 13.733 1.00 93.50 188 GLU A CA 1
ATOM 1488 C C . GLU A 1 188 ? 10.273 13.468 12.934 1.00 93.50 188 GLU A C 1
ATOM 1490 O O . GLU A 1 188 ? 11.359 13.384 13.512 1.00 93.50 188 GLU A O 1
ATOM 1495 N N . VAL A 1 189 ? 10.189 13.389 11.603 1.00 92.38 189 VAL A N 1
ATOM 1496 C CA . VAL A 1 189 ? 11.366 13.270 10.726 1.00 92.38 189 VAL A CA 1
ATOM 1497 C C . VAL A 1 189 ? 12.040 14.623 10.507 1.00 92.38 189 VAL A C 1
ATOM 1499 O O . VAL A 1 189 ? 13.268 14.702 10.559 1.00 92.38 189 VAL A O 1
ATOM 1502 N N . VAL A 1 190 ? 11.260 15.684 10.293 1.00 92.12 190 VAL A N 1
ATOM 1503 C CA . VAL A 1 190 ? 11.780 17.051 10.120 1.00 92.12 190 VAL A CA 1
ATOM 1504 C C . VAL A 1 190 ? 12.459 17.549 11.395 1.00 92.12 190 VAL A C 1
ATOM 1506 O O . VAL A 1 190 ? 13.509 18.174 11.314 1.00 92.12 190 VAL A O 1
ATOM 1509 N N . GLU A 1 191 ? 11.937 17.210 12.576 1.00 91.75 191 GLU A N 1
ATOM 1510 C CA . GLU A 1 191 ? 12.589 17.529 13.856 1.00 91.75 191 GLU A CA 1
ATOM 1511 C C . GLU A 1 191 ? 13.992 16.913 13.981 1.00 91.75 191 GLU A C 1
ATOM 1513 O O . GLU A 1 191 ? 14.864 17.484 14.635 1.00 91.75 191 GLU A O 1
ATOM 1518 N N . LYS A 1 192 ? 14.233 15.766 13.334 1.00 90.25 192 LYS A N 1
ATOM 1519 C CA . LYS A 1 192 ? 15.550 15.112 13.299 1.00 90.25 192 LYS A CA 1
ATOM 1520 C C . LYS A 1 192 ? 16.468 15.676 12.213 1.00 90.25 192 LYS A C 1
ATOM 1522 O O . LYS A 1 192 ? 17.681 15.570 12.360 1.00 90.25 192 LYS A O 1
ATOM 1527 N N . ASN A 1 193 ? 15.906 16.259 11.153 1.00 89.31 193 ASN A N 1
ATOM 1528 C CA . ASN A 1 193 ? 16.633 16.795 9.998 1.00 89.31 193 ASN A CA 1
ATOM 1529 C C . ASN A 1 193 ? 16.132 18.210 9.640 1.00 89.31 193 ASN A C 1
ATOM 1531 O O . ASN A 1 193 ? 15.500 18.392 8.597 1.00 89.31 193 ASN A O 1
ATOM 1535 N N . PRO A 1 194 ? 16.387 19.220 10.490 1.00 85.88 194 PRO A N 1
ATOM 1536 C CA . PRO A 1 194 ? 15.818 20.559 10.316 1.00 85.88 194 PRO A CA 1
ATOM 1537 C C . PRO A 1 194 ? 16.386 21.329 9.114 1.00 85.88 194 PRO A C 1
ATOM 1539 O O . PRO A 1 194 ? 15.753 22.275 8.650 1.00 85.88 194 PRO A O 1
ATOM 1542 N N . ASP A 1 195 ? 17.552 20.930 8.600 1.00 90.19 195 ASP A N 1
ATOM 1543 C CA . ASP A 1 195 ? 18.246 21.632 7.513 1.00 90.19 195 ASP A CA 1
ATOM 1544 C C . ASP A 1 195 ? 17.763 21.219 6.106 1.00 90.19 195 ASP A C 1
ATOM 1546 O O . ASP A 1 195 ? 18.139 21.840 5.110 1.00 90.19 195 ASP A O 1
ATOM 1550 N N . ASP A 1 196 ? 16.917 20.187 5.993 1.00 90.50 196 ASP A N 1
ATOM 1551 C CA . ASP A 1 196 ? 16.416 19.708 4.702 1.00 90.50 196 ASP A CA 1
ATOM 1552 C C . ASP A 1 196 ? 15.209 20.533 4.216 1.00 90.50 196 ASP A C 1
ATOM 1554 O O . ASP A 1 196 ? 14.066 20.390 4.667 1.00 90.50 196 ASP A O 1
ATOM 1558 N N . ILE A 1 197 ? 15.470 21.391 3.228 1.00 90.94 197 ILE A N 1
ATOM 1559 C CA . ILE A 1 197 ? 14.481 22.283 2.611 1.00 90.94 197 ILE A CA 1
ATOM 1560 C C . ILE A 1 197 ? 13.335 21.499 1.949 1.00 90.94 197 ILE A C 1
ATOM 1562 O O . ILE A 1 197 ? 12.192 21.964 1.957 1.00 90.94 197 ILE A O 1
ATOM 1566 N N . GLN A 1 198 ? 13.602 20.326 1.365 1.00 91.69 198 GLN A N 1
ATOM 1567 C CA . GLN A 1 198 ? 12.575 19.560 0.653 1.00 91.69 198 GLN A CA 1
ATOM 1568 C C . GLN A 1 198 ? 11.611 18.896 1.634 1.00 91.69 198 GLN A C 1
ATOM 1570 O O . GLN A 1 198 ? 10.397 18.937 1.424 1.00 91.69 198 GLN A O 1
ATOM 1575 N N . LEU A 1 199 ? 12.122 18.379 2.755 1.00 92.75 199 LEU A N 1
ATOM 1576 C CA . LEU A 1 199 ? 11.275 17.852 3.826 1.00 92.75 199 LEU A CA 1
ATOM 1577 C C . LEU A 1 199 ? 10.399 18.946 4.452 1.00 92.75 199 LEU A C 1
ATOM 1579 O O . LEU A 1 199 ? 9.215 18.712 4.708 1.00 92.75 199 LEU A O 1
ATOM 1583 N N . LEU A 1 200 ? 10.934 20.159 4.627 1.00 92.75 200 LEU A N 1
ATOM 1584 C CA . LEU A 1 200 ? 10.157 21.311 5.096 1.00 92.75 200 LEU A CA 1
ATOM 1585 C C . LEU A 1 200 ? 9.024 21.684 4.127 1.00 92.75 200 LEU A C 1
ATOM 1587 O O . LEU A 1 200 ? 7.905 21.968 4.565 1.00 92.75 200 LEU A O 1
ATOM 1591 N N . LYS A 1 201 ? 9.272 21.640 2.810 1.00 93.88 201 LYS A N 1
ATOM 1592 C CA . LYS A 1 201 ? 8.228 21.858 1.792 1.00 93.88 201 LYS A CA 1
ATOM 1593 C C . LYS A 1 201 ? 7.125 20.802 1.876 1.00 93.88 201 LYS A C 1
ATOM 1595 O O . LYS A 1 201 ? 5.947 21.167 1.870 1.00 93.88 201 LYS A O 1
ATOM 1600 N N . SER A 1 202 ? 7.488 19.525 1.998 1.00 94.69 202 SER A N 1
ATOM 1601 C CA . SER A 1 202 ? 6.538 18.416 2.160 1.00 94.69 202 SER A CA 1
ATOM 1602 C C . SER A 1 202 ? 5.697 18.559 3.429 1.00 94.69 202 SER A C 1
ATOM 1604 O O . SER A 1 202 ? 4.476 18.396 3.390 1.00 94.69 202 SER A O 1
ATOM 1606 N N . LEU A 1 203 ? 6.325 18.928 4.550 1.00 95.00 203 LEU A N 1
ATOM 1607 C CA . LEU A 1 203 ? 5.636 19.177 5.815 1.00 95.00 203 LEU A CA 1
ATOM 1608 C C . LEU A 1 203 ? 4.602 20.297 5.672 1.00 95.00 203 LEU A C 1
ATOM 1610 O O . LEU A 1 203 ? 3.448 20.137 6.066 1.00 95.00 203 LEU A O 1
ATOM 1614 N N . HIS A 1 204 ? 4.996 21.416 5.068 1.00 95.00 204 HIS A N 1
ATOM 1615 C CA . HIS A 1 204 ? 4.109 22.554 4.863 1.00 95.00 204 HIS A CA 1
ATOM 1616 C C . HIS A 1 204 ? 2.931 22.223 3.930 1.00 95.00 204 HIS A C 1
ATOM 1618 O O . HIS A 1 204 ? 1.808 22.673 4.164 1.00 95.00 204 HIS A O 1
ATOM 1624 N N . ALA A 1 205 ? 3.148 21.402 2.899 1.00 95.69 205 ALA A N 1
ATOM 1625 C CA . ALA A 1 205 ? 2.069 20.916 2.042 1.00 95.69 205 ALA A CA 1
ATOM 1626 C C . ALA A 1 205 ? 1.080 20.028 2.820 1.00 95.69 205 ALA A C 1
ATOM 1628 O O . ALA A 1 205 ? -0.131 20.237 2.737 1.00 95.69 205 ALA A O 1
ATOM 1629 N N . LEU A 1 206 ? 1.586 19.110 3.653 1.00 96.00 206 LEU A N 1
ATOM 1630 C CA . LEU A 1 206 ? 0.759 18.271 4.524 1.00 96.00 206 LEU A CA 1
ATOM 1631 C C . LEU A 1 206 ? -0.035 19.092 5.551 1.00 96.00 206 LEU A C 1
ATOM 1633 O O . LEU A 1 206 ? -1.191 18.772 5.819 1.00 96.00 206 LEU A O 1
ATOM 1637 N N . GLN A 1 207 ? 0.539 20.165 6.101 1.00 95.56 207 GLN A N 1
ATOM 1638 C CA . GLN A 1 207 ? -0.157 21.062 7.033 1.00 95.56 207 GLN A CA 1
ATOM 1639 C C . GLN A 1 207 ? -1.356 21.766 6.388 1.00 95.56 207 GLN A C 1
ATOM 1641 O O . GLN A 1 207 ? -2.380 21.954 7.041 1.00 95.56 207 GLN A O 1
ATOM 1646 N N . LYS A 1 208 ? -1.249 22.135 5.107 1.00 95.44 208 LYS A N 1
ATOM 1647 C CA . LYS A 1 208 ? -2.325 22.820 4.377 1.00 95.44 208 LYS A CA 1
ATOM 1648 C C . LYS A 1 208 ? -3.517 21.925 4.054 1.00 95.44 208 LYS A C 1
ATOM 1650 O O . LYS A 1 208 ? -4.623 22.440 3.939 1.00 95.44 208 LYS A O 1
ATOM 1655 N N . ILE A 1 209 ? -3.303 20.618 3.898 1.00 95.06 209 ILE A N 1
ATOM 1656 C CA . ILE A 1 209 ? -4.337 19.667 3.460 1.00 95.06 209 ILE A CA 1
ATOM 1657 C C . ILE A 1 209 ? -4.991 18.897 4.616 1.00 95.06 209 ILE A C 1
ATOM 1659 O O . ILE A 1 209 ? -5.586 17.838 4.417 1.00 95.06 209 ILE A O 1
ATOM 1663 N N . GLN A 1 210 ? -4.878 19.401 5.845 1.00 95.69 210 GLN A N 1
ATOM 1664 C CA . GLN A 1 210 ? -5.502 18.743 6.987 1.00 95.69 210 GLN A CA 1
ATOM 1665 C C . GLN A 1 210 ? -7.032 18.850 6.905 1.00 95.69 210 GLN A C 1
ATOM 1667 O O . GLN A 1 210 ? -7.550 19.954 6.717 1.00 95.69 210 GLN A O 1
ATOM 1672 N N . PRO A 1 211 ? -7.764 17.731 7.059 1.00 93.94 211 PRO A N 1
ATOM 1673 C CA . PRO A 1 211 ? -9.215 17.766 7.107 1.00 93.94 211 PRO A CA 1
ATOM 1674 C C . PRO A 1 211 ? -9.680 18.543 8.339 1.00 93.94 211 PRO A C 1
ATOM 1676 O O . PRO A 1 211 ? -8.989 18.606 9.362 1.00 93.94 211 PRO A O 1
ATOM 1679 N N . GLU A 1 212 ? -10.881 19.107 8.251 1.00 92.38 212 GLU A N 1
ATOM 1680 C CA . GLU A 1 212 ? -11.515 19.715 9.411 1.00 92.38 212 GLU A CA 1
ATOM 1681 C C . GLU A 1 212 ? -11.695 18.661 10.510 1.00 92.38 212 GLU A C 1
ATOM 1683 O O . GLU A 1 212 ? -12.120 17.528 10.262 1.00 92.38 212 GLU A O 1
ATOM 1688 N N . LYS A 1 213 ? -11.329 19.023 11.742 1.00 90.88 213 LYS A N 1
ATOM 1689 C CA . LYS A 1 213 ? -11.527 18.138 12.887 1.00 90.88 213 LYS A CA 1
ATOM 1690 C C . LYS A 1 213 ? -13.021 18.004 13.131 1.00 90.88 213 LYS A C 1
ATOM 1692 O O . LYS A 1 213 ? -13.684 19.007 13.359 1.00 90.88 213 LYS A O 1
ATOM 1697 N N . ILE A 1 214 ? -13.516 16.771 13.143 1.00 89.75 214 ILE A N 1
ATOM 1698 C CA . ILE A 1 214 ? -14.911 16.485 13.475 1.00 89.75 214 ILE A CA 1
ATOM 1699 C C . ILE A 1 214 ? -15.116 16.805 14.967 1.00 89.75 214 ILE A C 1
ATOM 1701 O O . ILE A 1 214 ? -14.453 16.181 15.804 1.00 89.75 214 ILE A O 1
ATOM 1705 N N . PRO A 1 215 ? -15.976 17.782 15.320 1.00 92.31 215 PRO A N 1
ATOM 1706 C CA . PRO A 1 215 ?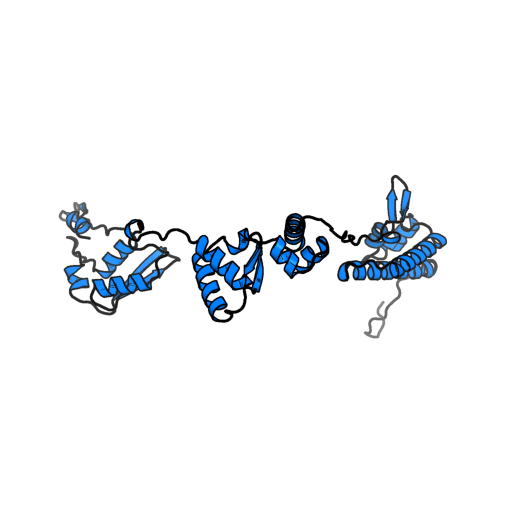 -16.336 18.056 16.706 1.00 92.31 215 PRO A CA 1
ATOM 1707 C C . PRO A 1 215 ? -16.997 16.838 17.347 1.00 92.31 215 PRO A C 1
ATOM 1709 O O . PRO A 1 215 ? -17.685 16.071 16.672 1.00 92.31 215 PRO A O 1
ATOM 1712 N N . PHE A 1 216 ? -16.814 16.673 18.657 1.00 86.88 216 PHE A N 1
ATOM 1713 C CA . PHE A 1 216 ? -17.364 15.524 19.377 1.00 86.88 216 PHE A CA 1
ATOM 1714 C C . PHE A 1 216 ? -18.894 15.476 19.290 1.00 86.88 216 PHE A C 1
ATOM 1716 O O . PHE A 1 216 ? -19.469 14.403 19.187 1.00 86.88 216 PHE A O 1
ATOM 1723 N N . GLU A 1 217 ? -19.547 16.635 19.257 1.00 91.00 217 GLU A N 1
ATOM 1724 C CA . GLU A 1 217 ? -20.999 16.777 19.174 1.00 91.00 217 GLU A CA 1
ATOM 1725 C C . GLU A 1 217 ? -21.591 16.267 17.850 1.00 91.00 217 GLU A C 1
ATOM 1727 O O . GLU A 1 217 ? -22.789 16.009 17.785 1.00 91.00 217 GLU A O 1
ATOM 1732 N N . LEU A 1 218 ? -20.774 16.139 16.796 1.00 91.38 218 LEU A N 1
ATOM 1733 C CA . LEU A 1 218 ? -21.189 15.561 15.512 1.00 91.38 218 LEU A CA 1
ATOM 1734 C C . LEU A 1 218 ? -20.947 14.050 15.434 1.00 91.38 218 LEU A C 1
ATOM 1736 O O . LEU A 1 218 ? -21.356 13.422 14.458 1.00 91.38 218 LEU A O 1
ATOM 1740 N N . LEU A 1 219 ? -20.256 13.467 16.416 1.00 88.50 219 LEU A N 1
ATOM 1741 C CA . LEU A 1 219 ? -20.046 12.029 16.477 1.00 88.50 219 LEU A CA 1
ATOM 1742 C C . LEU A 1 219 ? -21.287 11.377 17.084 1.00 88.50 219 LEU A C 1
ATOM 1744 O O . LEU A 1 219 ? -21.594 11.583 18.255 1.00 88.50 219 LEU A O 1
ATOM 1748 N N . ASP A 1 220 ? -21.970 10.567 16.283 1.00 87.44 220 ASP A N 1
ATOM 1749 C CA . ASP A 1 220 ? -23.088 9.738 16.724 1.00 87.44 220 ASP A CA 1
ATOM 1750 C C . ASP A 1 220 ? -22.670 8.268 16.641 1.00 87.44 220 ASP A C 1
ATOM 1752 O O . ASP A 1 220 ? -22.361 7.752 15.564 1.00 87.44 220 ASP A O 1
ATOM 1756 N N . PHE A 1 221 ? -22.571 7.612 17.793 1.00 88.75 221 PHE A N 1
ATOM 1757 C CA . PHE A 1 221 ? -22.250 6.195 17.890 1.00 88.75 221 PHE A CA 1
ATOM 1758 C C . PHE A 1 221 ? -22.925 5.584 19.114 1.00 88.75 221 PHE A C 1
ATOM 1760 O O . PHE A 1 221 ? -23.049 6.221 20.162 1.00 88.75 221 PHE A O 1
ATOM 1767 N N . ASN A 1 222 ? -23.347 4.327 18.985 1.00 90.69 222 ASN A N 1
ATOM 1768 C CA . ASN A 1 222 ? -24.014 3.619 20.069 1.00 90.69 222 ASN A CA 1
ATOM 1769 C C . ASN A 1 222 ? -23.004 3.012 21.050 1.00 90.69 222 ASN A C 1
ATOM 1771 O O . ASN A 1 222 ? -21.820 2.828 20.759 1.00 90.69 222 ASN A O 1
ATOM 1775 N N . LEU A 1 223 ? -23.482 2.648 22.237 1.00 92.00 223 LEU A N 1
ATOM 1776 C CA . LEU A 1 223 ? -22.717 1.775 23.118 1.00 92.00 223 LEU A CA 1
ATOM 1777 C C . LEU A 1 223 ? -22.575 0.397 22.446 1.00 92.00 223 LEU A C 1
ATOM 1779 O O . LEU A 1 223 ? -23.566 -0.169 21.998 1.00 92.00 223 LEU A O 1
ATOM 1783 N N . GLY A 1 224 ? -21.351 -0.137 22.378 1.00 93.12 224 GLY A N 1
ATOM 1784 C CA . GLY A 1 224 ? -21.096 -1.465 21.809 1.00 93.12 224 GLY A CA 1
ATOM 1785 C C . GLY A 1 224 ? -20.645 -1.492 20.347 1.00 93.12 224 GLY A C 1
ATOM 1786 O O . GLY A 1 224 ? -20.529 -2.567 19.756 1.00 93.12 224 GLY A O 1
ATOM 1787 N N . GLU A 1 225 ? -20.326 -0.345 19.744 1.00 94.06 225 GLU A N 1
ATOM 1788 C CA . GLU A 1 225 ? -19.653 -0.317 18.444 1.00 94.06 225 GLU A CA 1
ATOM 1789 C C . GLU A 1 225 ? -18.359 -1.152 18.439 1.00 94.06 225 GLU A C 1
ATOM 1791 O O . GLU A 1 225 ? -17.515 -1.053 19.337 1.00 94.06 225 GLU A O 1
ATOM 1796 N N . ARG A 1 226 ? -18.183 -1.967 17.391 1.00 92.75 226 ARG A N 1
ATOM 1797 C CA . ARG A 1 226 ? -17.103 -2.971 17.294 1.00 92.75 226 ARG A CA 1
ATOM 1798 C C . ARG A 1 226 ? -15.728 -2.364 17.012 1.00 92.75 226 ARG A C 1
ATOM 1800 O O . ARG A 1 226 ? -14.709 -3.009 17.246 1.00 92.75 226 ARG A O 1
ATOM 1807 N N . TRP A 1 227 ? -15.693 -1.142 16.486 1.00 91.69 227 TRP A N 1
ATOM 1808 C CA . TRP A 1 227 ? -14.458 -0.419 16.176 1.00 91.69 227 TRP A CA 1
ATOM 1809 C C . TRP A 1 227 ? -13.897 0.348 17.382 1.00 91.69 227 TRP A C 1
ATOM 1811 O O . TRP A 1 227 ? -12.747 0.789 17.339 1.00 91.69 227 TRP A O 1
ATOM 1821 N N . ILE A 1 228 ? -14.673 0.499 18.462 1.00 92.94 228 ILE A N 1
ATOM 1822 C CA . ILE A 1 228 ? -14.212 1.150 19.689 1.00 92.94 228 ILE A CA 1
ATOM 1823 C C . ILE A 1 228 ? -13.282 0.186 20.444 1.00 92.94 228 ILE A C 1
ATOM 1825 O O . ILE A 1 228 ? -13.669 -0.953 20.721 1.00 92.94 228 ILE A O 1
ATOM 1829 N N . PRO A 1 229 ? -12.062 0.613 20.819 1.00 94.94 229 PRO A N 1
ATOM 1830 C CA . PRO A 1 229 ? -11.153 -0.235 21.580 1.00 94.94 229 PRO A CA 1
ATOM 1831 C C . PRO A 1 229 ? -11.745 -0.668 22.928 1.00 94.94 229 PRO A C 1
ATOM 1833 O O . PRO A 1 229 ? -12.266 0.156 23.680 1.00 94.94 229 PRO A O 1
ATOM 1836 N N . LEU A 1 230 ? -11.579 -1.950 23.275 1.00 95.75 230 LEU A N 1
ATOM 1837 C CA . LEU A 1 230 ? -12.129 -2.540 24.505 1.00 95.75 230 LEU A CA 1
ATOM 1838 C C . LEU A 1 230 ? -11.683 -1.833 25.793 1.00 95.75 230 LEU A C 1
ATOM 1840 O O . LEU A 1 230 ? -12.415 -1.855 26.775 1.00 95.75 230 LEU A O 1
ATOM 1844 N N . ASP A 1 231 ? -10.522 -1.170 25.797 1.00 96.69 231 ASP A N 1
ATOM 1845 C CA . ASP A 1 231 ? -10.054 -0.388 26.950 1.00 96.69 231 ASP A CA 1
ATOM 1846 C C . ASP A 1 231 ? -11.059 0.695 27.373 1.00 96.69 231 ASP A C 1
ATOM 1848 O O . ASP A 1 231 ? -11.286 0.905 28.566 1.00 96.69 231 ASP A O 1
ATOM 1852 N N . TYR A 1 232 ? -11.735 1.330 26.411 1.00 96.12 232 TYR A N 1
ATOM 1853 C CA . TYR A 1 232 ? -12.770 2.316 26.715 1.00 96.12 232 TYR A CA 1
ATOM 1854 C C . TYR A 1 232 ? -13.968 1.670 27.415 1.00 96.12 232 TYR A C 1
ATOM 1856 O O . TYR A 1 232 ? -14.444 2.210 28.413 1.00 96.12 232 TYR A O 1
ATOM 1864 N N . TYR A 1 233 ? -14.402 0.489 26.963 1.00 96.56 233 TYR A N 1
ATOM 1865 C CA . TYR A 1 233 ? -15.476 -0.260 27.618 1.00 96.56 233 TYR A CA 1
ATOM 1866 C C . TYR A 1 233 ? -15.067 -0.779 28.999 1.00 96.56 233 TYR A C 1
ATOM 1868 O O . TYR A 1 233 ? -15.854 -0.672 29.933 1.00 96.56 233 TYR A O 1
ATOM 1876 N N . ASN A 1 234 ? -13.831 -1.255 29.169 1.00 96.38 234 ASN A N 1
ATOM 1877 C CA . ASN A 1 234 ? -13.295 -1.679 30.467 1.00 96.38 234 ASN A CA 1
ATOM 1878 C C . ASN A 1 234 ? -13.309 -0.533 31.479 1.00 96.38 234 ASN A C 1
ATOM 1880 O O . ASN A 1 234 ? -13.767 -0.696 32.611 1.00 96.38 234 ASN A O 1
ATOM 1884 N N . ARG A 1 235 ? -12.832 0.647 31.067 1.00 97.19 235 ARG A N 1
ATOM 1885 C CA . ARG A 1 235 ? -12.817 1.851 31.905 1.00 97.19 235 ARG A CA 1
ATOM 1886 C C . ARG A 1 235 ? -14.227 2.328 32.228 1.00 97.19 235 ARG A C 1
ATOM 1888 O O . ARG A 1 235 ? -14.488 2.661 33.381 1.00 97.19 235 ARG A O 1
ATOM 1895 N N . PHE A 1 236 ? -15.127 2.328 31.244 1.00 96.25 236 PHE A N 1
ATOM 1896 C CA . PHE A 1 236 ? -16.530 2.686 31.438 1.00 96.25 236 PHE A CA 1
ATOM 1897 C C . PHE A 1 236 ? -17.227 1.735 32.416 1.00 96.25 236 PHE A C 1
ATOM 1899 O O . PHE A 1 236 ? -17.751 2.191 33.427 1.00 96.25 236 PHE A O 1
ATOM 1906 N N . ALA A 1 237 ? -17.169 0.423 32.174 1.00 96.19 237 ALA A N 1
ATOM 1907 C CA . ALA A 1 237 ? -17.790 -0.589 33.027 1.00 96.19 237 ALA A CA 1
ATOM 1908 C C . ALA A 1 237 ? -17.208 -0.565 34.446 1.00 96.19 237 ALA A C 1
ATOM 1910 O O . ALA A 1 237 ? -17.946 -0.635 35.429 1.00 96.19 237 ALA A O 1
ATOM 1911 N N . SER A 1 238 ? -15.886 -0.400 34.562 1.00 96.06 238 SER A N 1
ATOM 1912 C CA . SER A 1 238 ? -15.234 -0.331 35.869 1.00 96.06 238 SER A CA 1
ATOM 1913 C C . SER A 1 238 ? -15.617 0.916 36.658 1.00 96.06 238 SER A C 1
ATOM 1915 O O . SER A 1 238 ? -15.740 0.859 37.881 1.00 96.06 238 SER A O 1
ATOM 1917 N N . HIS A 1 239 ? -15.821 2.038 35.967 1.00 96.75 239 HIS A N 1
ATOM 1918 C CA . HIS A 1 239 ? -16.322 3.261 36.578 1.00 96.75 239 HIS A CA 1
ATOM 1919 C C . HIS A 1 239 ? -17.798 3.129 36.978 1.00 96.75 239 HIS A C 1
ATOM 1921 O O . HIS A 1 239 ? -18.142 3.457 38.107 1.00 96.75 239 HIS A O 1
ATOM 1927 N N . LEU A 1 240 ? -18.644 2.589 36.093 1.00 95.44 240 LEU A N 1
ATOM 1928 C CA . LEU A 1 240 ? -20.083 2.408 36.311 1.00 95.44 240 LEU A CA 1
ATOM 1929 C C . LEU A 1 240 ? -20.383 1.518 37.525 1.00 95.44 240 LEU A C 1
ATOM 1931 O O . LEU A 1 240 ? -21.252 1.840 38.335 1.00 95.44 240 LEU A O 1
ATOM 1935 N N . PHE A 1 241 ? -19.654 0.407 37.659 1.00 95.38 241 PHE A N 1
ATOM 1936 C CA . PHE A 1 241 ? -19.837 -0.542 38.758 1.00 95.38 241 PHE A CA 1
ATOM 1937 C C . PHE A 1 241 ? -18.931 -0.287 39.960 1.00 95.38 241 PHE A C 1
ATOM 1939 O O . PHE A 1 241 ? -19.049 -1.013 40.945 1.00 95.38 241 PHE A O 1
ATOM 1946 N N . GLU A 1 242 ? -18.039 0.706 39.905 1.00 94.81 242 GLU A N 1
ATOM 1947 C CA . GLU A 1 242 ? -17.036 0.983 40.947 1.00 94.81 242 GLU A CA 1
ATOM 1948 C C . GLU A 1 242 ? -16.193 -0.261 41.314 1.00 94.81 242 GLU A C 1
ATOM 1950 O O . GLU A 1 242 ? -15.780 -0.466 42.457 1.00 94.81 242 GLU A O 1
ATOM 1955 N N . LEU A 1 243 ? -15.959 -1.135 40.332 1.00 94.56 243 LEU A N 1
ATOM 1956 C CA . LEU A 1 243 ? -15.298 -2.430 40.481 1.00 94.56 243 LEU A CA 1
ATOM 1957 C C . LEU A 1 243 ? -14.491 -2.742 39.231 1.00 94.56 243 LEU A C 1
ATOM 1959 O O . LEU A 1 243 ? -14.941 -2.465 38.128 1.00 94.56 243 LEU A O 1
ATOM 1963 N N . ASN A 1 244 ? -13.342 -3.402 39.379 1.00 94.44 244 ASN A N 1
ATOM 1964 C CA . ASN A 1 244 ? -12.574 -3.844 38.217 1.00 94.44 244 ASN A CA 1
ATOM 1965 C C . ASN A 1 244 ? -13.394 -4.833 37.365 1.00 94.44 244 ASN A C 1
ATOM 1967 O O . ASN A 1 244 ? -13.626 -5.975 37.785 1.00 94.44 244 ASN A O 1
ATOM 1971 N N . THR A 1 245 ? -13.816 -4.367 36.190 1.00 95.44 245 THR A N 1
ATOM 1972 C CA . THR A 1 245 ? -14.736 -5.054 35.283 1.00 95.44 245 THR A CA 1
ATOM 1973 C C . THR A 1 245 ? -14.117 -5.141 33.896 1.00 95.44 245 THR A C 1
ATOM 1975 O O . THR A 1 245 ? -13.711 -4.136 33.313 1.00 95.44 245 THR A O 1
ATOM 1978 N N . GLU A 1 246 ? -14.053 -6.359 33.371 1.00 97.00 246 GLU A N 1
ATOM 1979 C CA . GLU A 1 246 ? -13.452 -6.676 32.081 1.00 97.00 246 GLU A CA 1
ATOM 1980 C C . GLU A 1 246 ? -14.560 -6.962 31.057 1.00 97.00 246 GLU A C 1
ATOM 1982 O O . GLU A 1 246 ? -15.382 -7.862 31.241 1.00 97.00 246 GLU A O 1
ATOM 1987 N N . VAL A 1 247 ? -14.568 -6.205 29.966 1.00 96.88 247 VAL A N 1
ATOM 1988 C CA . VAL A 1 247 ? -15.443 -6.359 28.805 1.00 96.88 247 VAL A CA 1
ATOM 1989 C C . VAL A 1 247 ? -14.646 -7.015 27.686 1.00 96.88 247 VAL A C 1
ATOM 1991 O O . VAL A 1 247 ? -13.628 -6.499 27.226 1.00 96.88 247 VAL A O 1
ATOM 1994 N N . ASN A 1 248 ? -15.120 -8.170 27.235 1.00 95.94 248 ASN A N 1
ATOM 1995 C CA . ASN A 1 248 ? -14.511 -8.930 26.154 1.00 95.94 248 ASN A CA 1
ATOM 1996 C C . ASN A 1 248 ? -15.488 -9.031 24.989 1.00 95.94 248 ASN A C 1
ATOM 1998 O O . ASN A 1 248 ? -16.652 -9.364 25.189 1.00 95.94 248 ASN A O 1
ATOM 2002 N N . TYR A 1 249 ? -15.002 -8.793 23.776 1.00 95.94 249 TYR A N 1
ATOM 2003 C CA . TYR A 1 249 ? -15.760 -9.026 22.552 1.00 95.94 249 TYR A CA 1
ATOM 2004 C C . TYR A 1 249 ? -15.275 -10.313 21.888 1.00 95.94 249 TYR A C 1
ATOM 2006 O O . TYR A 1 249 ? -14.068 -10.531 21.770 1.00 95.94 249 TYR A O 1
ATOM 2014 N N . PHE A 1 250 ? -16.208 -11.161 21.457 1.00 95.06 250 PHE A N 1
ATOM 2015 C CA . PHE A 1 250 ? -15.927 -12.407 20.748 1.00 95.06 250 PHE A CA 1
ATOM 2016 C C . PHE A 1 250 ? -16.333 -12.271 19.273 1.00 95.06 250 PHE A C 1
ATOM 2018 O O . PHE A 1 250 ? -17.497 -12.513 18.949 1.00 95.06 250 PHE A O 1
ATOM 2025 N N . PRO A 1 251 ? -15.398 -11.955 18.351 1.00 93.50 251 PRO A N 1
ATOM 2026 C CA . PRO A 1 251 ? -15.731 -11.674 16.952 1.00 93.50 251 PRO A CA 1
ATOM 2027 C C . PRO A 1 251 ? -16.412 -12.831 16.216 1.00 93.50 251 PRO A C 1
ATOM 2029 O O . PRO A 1 251 ? -17.199 -12.600 15.309 1.00 93.50 251 PRO A O 1
ATOM 2032 N N . SER A 1 252 ? -16.129 -14.080 16.599 1.00 95.94 252 SER A N 1
ATOM 2033 C CA . SER A 1 252 ? -16.740 -15.262 15.977 1.00 95.94 252 SER A CA 1
ATOM 2034 C C . SER A 1 252 ? -18.222 -15.436 16.314 1.00 95.94 252 SER A C 1
ATOM 2036 O O . SER A 1 252 ? -18.914 -16.163 15.609 1.00 95.94 252 SER A O 1
ATOM 2038 N N . LEU A 1 253 ? -18.680 -14.836 17.416 1.00 93.50 253 LEU A N 1
ATOM 2039 C CA . LEU A 1 253 ? -20.062 -14.917 17.893 1.00 93.50 253 LEU A CA 1
ATOM 2040 C C . LEU A 1 253 ? -20.788 -13.566 17.813 1.00 93.50 253 LEU A C 1
ATOM 2042 O O . LEU A 1 253 ? -21.986 -13.527 18.057 1.00 93.50 253 LEU A O 1
ATOM 2046 N N . ASP A 1 254 ? -20.069 -12.483 17.490 1.00 92.06 254 ASP A N 1
ATOM 2047 C CA . ASP A 1 254 ? -20.545 -11.095 17.578 1.00 92.06 254 ASP A CA 1
ATOM 2048 C C . ASP A 1 254 ? -21.221 -10.802 18.932 1.00 92.06 254 ASP A C 1
ATOM 2050 O O . ASP A 1 254 ? -22.325 -10.276 19.009 1.00 92.06 254 ASP A O 1
ATOM 2054 N N . THR A 1 255 ? -20.569 -11.223 20.021 1.00 93.38 255 THR A N 1
ATOM 2055 C CA . THR A 1 255 ? -21.126 -11.184 21.385 1.00 93.38 255 THR A CA 1
ATOM 2056 C C . THR A 1 255 ? -20.163 -10.487 22.336 1.00 93.38 255 THR A C 1
ATOM 2058 O O . THR A 1 255 ? -18.947 -10.720 22.279 1.00 93.38 255 THR A O 1
ATOM 2061 N N . PHE A 1 256 ? -20.703 -9.691 23.256 1.00 96.06 256 PHE A N 1
ATOM 2062 C CA . PHE A 1 256 ? -19.943 -9.124 24.367 1.00 96.06 256 PHE A CA 1
ATOM 2063 C C . PHE A 1 256 ? -20.111 -9.971 25.632 1.00 96.06 256 PHE A C 1
ATOM 2065 O O . PHE A 1 256 ? -21.165 -10.538 25.907 1.00 96.06 256 PHE A O 1
ATOM 2072 N N . LYS A 1 257 ? -19.045 -10.072 26.430 1.00 96.38 257 LYS A N 1
ATOM 2073 C CA . LYS A 1 257 ? -19.114 -10.619 27.786 1.00 96.38 257 LYS A CA 1
ATOM 2074 C C . LYS A 1 257 ? -18.501 -9.674 28.786 1.00 96.38 257 LYS A C 1
ATOM 2076 O O . LYS A 1 257 ? -17.352 -9.256 28.627 1.00 96.38 257 LYS A O 1
ATOM 2081 N N . VAL A 1 258 ? -19.252 -9.412 29.842 1.00 96.44 258 VAL A N 1
ATOM 2082 C CA . VAL A 1 258 ? -18.861 -8.543 30.941 1.00 96.44 258 VAL A CA 1
ATOM 2083 C C . VAL A 1 258 ? -18.543 -9.427 32.137 1.00 96.44 258 VAL A C 1
ATOM 2085 O O . VAL A 1 258 ? -19.337 -10.264 32.551 1.00 96.44 258 VAL A O 1
ATOM 2088 N N . LYS A 1 259 ? -17.343 -9.275 32.691 1.00 94.94 259 LYS A N 1
ATOM 2089 C CA . LYS A 1 259 ? -16.898 -10.022 33.868 1.00 94.94 259 LYS A CA 1
ATOM 2090 C C . LYS A 1 259 ? -16.425 -9.061 34.940 1.00 94.94 259 LYS A C 1
ATOM 2092 O O . LYS A 1 259 ? -15.362 -8.457 34.816 1.00 94.94 259 LYS A O 1
ATOM 2097 N N . ALA A 1 260 ? -17.178 -8.975 36.028 1.00 89.44 260 ALA A N 1
ATOM 2098 C CA . ALA A 1 260 ? -16.707 -8.354 37.256 1.00 89.44 260 ALA A CA 1
ATOM 2099 C C . ALA A 1 260 ? -16.020 -9.413 38.132 1.00 89.44 260 ALA A C 1
ATOM 2101 O O . ALA A 1 260 ? -16.534 -10.518 38.312 1.00 89.44 260 ALA A O 1
ATOM 2102 N N . ARG A 1 261 ? -14.841 -9.102 38.689 1.00 80.75 261 ARG A N 1
ATOM 2103 C CA . ARG A 1 261 ? -14.119 -10.057 39.563 1.00 80.75 261 ARG A CA 1
ATOM 2104 C C . ARG A 1 261 ? -14.824 -10.306 40.897 1.00 80.75 261 ARG A C 1
ATOM 2106 O O . ARG A 1 261 ? -14.601 -11.336 41.525 1.00 80.75 261 ARG A O 1
ATOM 2113 N N . LEU A 1 262 ? -15.616 -9.339 41.343 1.00 86.94 262 LEU A N 1
ATOM 2114 C CA . LEU A 1 262 ? -16.369 -9.337 42.592 1.00 86.94 262 LEU A CA 1
ATOM 2115 C C . LEU A 1 262 ? -17.755 -8.748 42.322 1.00 86.94 262 LEU A C 1
ATOM 2117 O O . LEU A 1 262 ? -17.968 -8.114 41.292 1.00 86.94 262 LEU A O 1
ATOM 2121 N N . THR A 1 263 ? -18.678 -8.912 43.266 1.00 86.56 263 THR A N 1
ATOM 2122 C CA . THR A 1 263 ? -20.013 -8.304 43.201 1.00 86.56 263 THR A CA 1
ATOM 2123 C C . THR A 1 263 ? -20.175 -7.253 44.293 1.00 86.56 263 THR A C 1
ATOM 2125 O O . THR A 1 263 ? -19.730 -7.471 45.421 1.00 86.56 263 THR A O 1
ATOM 2128 N N . ASN A 1 264 ? -20.868 -6.155 44.003 1.00 92.56 264 ASN A N 1
ATOM 2129 C CA . ASN A 1 264 ? -21.252 -5.134 44.980 1.00 92.56 264 ASN A CA 1
ATOM 2130 C C . ASN A 1 264 ? -22.741 -4.767 44.837 1.00 92.56 264 ASN A C 1
ATOM 2132 O O . ASN A 1 264 ? -23.472 -5.350 44.036 1.00 92.56 264 ASN A O 1
ATOM 2136 N N . ALA A 1 265 ? -23.189 -3.782 45.618 1.00 93.19 265 ALA A N 1
ATOM 2137 C CA . ALA A 1 265 ? -24.557 -3.277 45.544 1.00 93.19 265 ALA A CA 1
ATOM 2138 C C . ALA A 1 265 ? -24.895 -2.648 44.177 1.00 93.19 265 ALA A C 1
ATOM 2140 O O . ALA A 1 265 ? -26.041 -2.756 43.749 1.00 93.19 265 ALA A O 1
ATOM 2141 N N . LYS A 1 266 ? -23.919 -2.068 43.454 1.00 92.75 266 LYS A N 1
ATOM 2142 C CA . LYS A 1 266 ? -24.144 -1.546 42.095 1.00 92.75 266 LYS A CA 1
ATOM 2143 C C . LYS A 1 266 ? -24.619 -2.655 41.156 1.00 92.75 266 LYS A C 1
ATOM 2145 O O . LY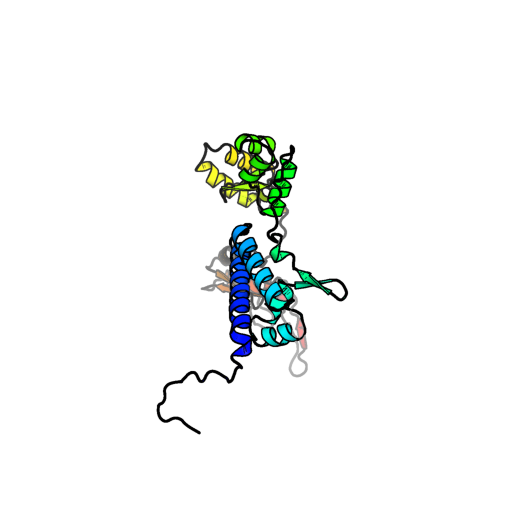S A 1 266 ? -25.659 -2.516 40.529 1.00 92.75 266 LYS A O 1
ATOM 2150 N N . ILE A 1 267 ? -23.900 -3.777 41.109 1.00 92.44 267 ILE A N 1
ATOM 2151 C CA . ILE A 1 267 ? -24.218 -4.898 40.207 1.00 92.44 267 ILE A CA 1
ATOM 2152 C C . ILE A 1 267 ? -25.455 -5.676 40.669 1.00 92.44 267 ILE A C 1
ATOM 2154 O O . ILE A 1 267 ? -26.271 -6.080 39.844 1.00 92.44 267 ILE A O 1
ATOM 2158 N N . ASN A 1 268 ? -25.597 -5.899 41.979 1.00 93.25 268 ASN A N 1
ATOM 2159 C CA . ASN A 1 268 ? -26.616 -6.807 42.512 1.00 93.25 268 ASN A CA 1
ATOM 2160 C C . ASN A 1 268 ? -27.954 -6.131 42.843 1.00 93.25 268 ASN A C 1
ATOM 2162 O O . ASN A 1 268 ? -28.926 -6.841 43.099 1.00 93.25 268 ASN A O 1
ATOM 2166 N N . GLN A 1 269 ? -27.996 -4.798 42.923 1.00 90.62 269 GLN A N 1
ATOM 2167 C CA . GLN A 1 269 ? -29.182 -4.053 43.358 1.00 90.62 269 GLN A CA 1
ATOM 2168 C C . GLN A 1 269 ? -29.478 -2.858 42.450 1.00 90.62 269 GLN A C 1
ATOM 2170 O O . GLN A 1 269 ? -30.560 -2.808 41.883 1.00 90.62 269 GLN A O 1
ATOM 2175 N N . GLU A 1 270 ? -28.546 -1.909 42.306 1.00 92.81 270 GLU A N 1
ATOM 2176 C CA . GLU A 1 270 ? -28.809 -0.649 41.583 1.00 92.81 270 GLU A CA 1
ATOM 2177 C C . GLU A 1 270 ? -29.041 -0.872 40.088 1.00 92.81 270 GLU A C 1
ATOM 2179 O O . GLU A 1 270 ? -30.011 -0.371 39.531 1.00 92.81 270 GLU A O 1
ATOM 2184 N N . TYR A 1 271 ? -28.179 -1.672 39.464 1.00 93.19 271 TYR A N 1
ATOM 2185 C CA . TYR A 1 271 ? -28.272 -2.061 38.060 1.00 93.19 271 TYR A CA 1
ATOM 2186 C C . TYR A 1 271 ? -28.785 -3.497 37.912 1.00 93.19 271 TYR A C 1
ATOM 2188 O O . TYR A 1 271 ? -28.387 -4.195 36.991 1.00 93.19 271 TYR A O 1
ATOM 2196 N N . ALA A 1 272 ? -29.620 -3.981 38.833 1.00 93.75 272 ALA A N 1
ATOM 2197 C CA . ALA A 1 272 ? -30.215 -5.311 38.739 1.00 93.75 272 ALA A CA 1
ATOM 2198 C C . ALA A 1 272 ? -31.729 -5.217 38.565 1.00 93.75 272 ALA A C 1
ATOM 2200 O O . ALA A 1 272 ? -32.401 -4.440 39.240 1.00 93.75 272 ALA A O 1
ATOM 2201 N N . VAL A 1 273 ? -32.285 -6.078 37.715 1.00 93.75 273 VAL A N 1
ATOM 2202 C CA . VAL A 1 273 ? -33.730 -6.159 37.483 1.00 93.75 273 VAL A CA 1
ATOM 2203 C C . VAL A 1 273 ? -34.229 -7.525 37.918 1.00 93.75 273 VAL A C 1
ATOM 2205 O O . VAL A 1 273 ? -33.766 -8.560 37.441 1.00 93.75 273 VAL A O 1
ATOM 2208 N N . THR A 1 274 ? -35.191 -7.533 38.840 1.00 92.81 274 THR A N 1
ATOM 2209 C CA . THR A 1 274 ? -35.848 -8.760 39.300 1.00 92.81 274 THR A CA 1
ATOM 2210 C C . THR A 1 274 ? -37.272 -8.819 38.743 1.00 92.81 274 THR A C 1
ATOM 2212 O O . THR A 1 274 ? -38.156 -8.160 39.289 1.00 92.81 274 THR A O 1
ATOM 2215 N N . PRO A 1 275 ? -37.518 -9.585 37.665 1.00 91.75 275 PRO A N 1
ATOM 2216 C CA . PRO A 1 275 ? -38.856 -9.782 37.117 1.00 91.75 275 PRO A CA 1
ATOM 2217 C C . PRO A 1 275 ? -39.739 -10.608 38.060 1.00 91.75 275 PRO A C 1
ATOM 2219 O O . PRO A 1 275 ? -39.251 -11.351 38.915 1.00 91.75 275 PRO A O 1
ATOM 2222 N N . LYS A 1 276 ? -41.056 -10.581 37.833 1.00 88.38 276 LYS A N 1
ATOM 2223 C CA . LYS A 1 276 ? -42.063 -11.362 38.584 1.00 88.38 276 LYS A CA 1
ATOM 2224 C C . LYS A 1 276 ? -41.852 -12.876 38.511 1.00 88.38 276 LYS A C 1
ATOM 2226 O O . LYS A 1 276 ? -42.369 -13.609 39.348 1.00 88.38 276 LYS A O 1
ATOM 2231 N N . SER A 1 277 ? -41.070 -13.354 37.542 1.00 87.12 277 SER A N 1
ATOM 2232 C CA . SER A 1 277 ? -40.642 -14.755 37.448 1.00 87.12 277 SER A CA 1
ATOM 2233 C C . SER A 1 277 ? -39.597 -15.159 38.500 1.00 87.12 277 SER A C 1
ATOM 2235 O O . SER A 1 277 ? -39.329 -16.349 38.657 1.00 87.12 277 SER A O 1
ATOM 2237 N N . GLY A 1 278 ? -39.005 -14.193 39.212 1.00 85.31 278 GLY A N 1
ATOM 2238 C CA . GLY A 1 278 ? -38.083 -14.402 40.330 1.00 85.31 278 GLY A CA 1
ATOM 2239 C C . GLY A 1 278 ? -36.609 -14.588 39.952 1.00 85.31 278 GLY A C 1
ATOM 2240 O O . GLY A 1 278 ? -35.776 -14.708 40.846 1.00 85.31 278 GLY A O 1
ATOM 2241 N N . LYS A 1 279 ? -36.256 -14.610 38.659 1.00 87.94 279 LYS A N 1
ATOM 2242 C CA . LYS A 1 279 ? -34.857 -14.710 38.204 1.00 87.94 279 LYS A CA 1
ATOM 2243 C C . LYS A 1 279 ? -34.267 -13.327 37.954 1.00 87.94 279 LYS A C 1
ATOM 2245 O O . LYS A 1 279 ? -34.527 -12.746 36.907 1.00 87.94 279 LYS A O 1
ATOM 2250 N N . THR A 1 280 ? -33.479 -12.828 38.900 1.00 91.06 280 THR A N 1
ATOM 2251 C CA . THR A 1 280 ? -32.786 -11.540 38.780 1.00 91.06 280 THR A CA 1
ATOM 2252 C C . THR A 1 280 ? -31.750 -11.560 37.659 1.00 91.06 280 THR A C 1
ATOM 2254 O O . THR A 1 280 ? -30.906 -12.455 37.607 1.00 91.06 280 THR A O 1
ATOM 2257 N N . THR A 1 281 ? -31.793 -10.545 36.803 1.00 93.56 281 THR A N 1
ATOM 2258 C CA . THR A 1 281 ? -30.718 -10.210 35.866 1.00 93.56 281 THR A CA 1
ATOM 2259 C C . THR A 1 281 ? -29.842 -9.151 36.519 1.00 93.56 281 THR A C 1
ATOM 2261 O O . THR A 1 281 ? -30.339 -8.094 36.909 1.00 93.56 281 THR A O 1
ATOM 2264 N N . TYR A 1 282 ? -28.555 -9.448 36.677 1.00 94.44 282 TYR A N 1
ATOM 2265 C CA . TYR A 1 282 ? -27.587 -8.563 37.324 1.00 94.44 282 TYR A CA 1
ATOM 2266 C C . TYR A 1 282 ? -26.982 -7.555 36.343 1.00 94.44 282 TYR A C 1
ATOM 2268 O O . TYR A 1 282 ? -27.068 -7.731 35.126 1.00 94.44 282 TYR A O 1
ATOM 2276 N N . GLY A 1 283 ? -26.352 -6.506 36.878 1.00 94.00 283 GLY A N 1
ATOM 2277 C CA . GLY A 1 283 ? -25.863 -5.378 36.081 1.00 94.00 283 GLY A CA 1
ATOM 2278 C C . GLY A 1 283 ? -24.831 -5.727 35.019 1.00 94.00 283 GLY A C 1
ATOM 2279 O O . GLY A 1 283 ? -24.825 -5.106 33.964 1.00 94.00 283 GLY A O 1
ATOM 2280 N N . ASP A 1 284 ? -24.007 -6.749 35.241 1.00 94.38 284 ASP A N 1
ATOM 2281 C CA . ASP A 1 284 ? -23.084 -7.264 34.226 1.00 94.38 284 ASP A CA 1
ATOM 2282 C C . ASP A 1 284 ? -23.833 -7.798 32.997 1.00 94.38 284 ASP A C 1
ATOM 2284 O O . ASP A 1 284 ? -23.517 -7.429 31.870 1.00 94.38 284 ASP A O 1
ATOM 2288 N N . SER A 1 285 ? -24.886 -8.584 33.220 1.00 94.75 285 SER A N 1
ATOM 2289 C CA . SER A 1 285 ? -25.751 -9.112 32.165 1.00 94.75 285 SER A CA 1
ATOM 2290 C C . SER A 1 285 ? -26.562 -8.004 31.490 1.00 94.75 285 SER A C 1
ATOM 2292 O O . SER A 1 285 ? -26.711 -8.023 30.274 1.00 94.75 285 SER A O 1
ATOM 2294 N N . ILE A 1 286 ? -27.059 -7.016 32.246 1.00 95.06 286 ILE A N 1
ATOM 2295 C CA . ILE A 1 286 ? -27.741 -5.846 31.663 1.00 95.06 286 ILE A CA 1
ATOM 2296 C C . ILE A 1 286 ? -26.780 -5.054 30.767 1.00 95.06 286 ILE A C 1
ATOM 2298 O O . ILE A 1 286 ? -27.152 -4.668 29.661 1.00 95.06 286 ILE A O 1
ATOM 2302 N N . LEU A 1 287 ? -25.525 -4.870 31.190 1.00 95.44 287 LEU A N 1
ATOM 2303 C CA . LEU A 1 287 ? -24.515 -4.204 30.371 1.00 95.44 287 LEU A CA 1
ATOM 2304 C C . LEU A 1 287 ? -24.170 -5.005 29.105 1.00 95.44 287 LEU A C 1
ATOM 2306 O O . LEU A 1 287 ? -23.921 -4.390 28.072 1.00 95.44 287 LEU A O 1
ATOM 2310 N N . GLU A 1 288 ? -24.187 -6.343 29.146 1.00 95.81 288 GLU A N 1
ATOM 2311 C CA . GLU A 1 288 ? -24.072 -7.173 27.933 1.00 95.81 288 GLU A CA 1
ATOM 2312 C C . GLU A 1 288 ? -25.198 -6.865 26.937 1.00 95.81 288 GLU A C 1
ATOM 2314 O O . GLU A 1 288 ? -24.910 -6.560 25.781 1.00 95.81 288 GLU A O 1
ATOM 2319 N N . TYR A 1 289 ? -26.458 -6.846 27.389 1.00 94.50 289 TYR A N 1
ATOM 2320 C CA . TYR A 1 289 ? -27.595 -6.479 26.535 1.00 94.50 289 TYR A CA 1
ATOM 2321 C C . TYR A 1 289 ? -27.440 -5.066 25.955 1.00 94.50 289 TYR A C 1
ATOM 2323 O O . TYR A 1 289 ? -27.642 -4.868 24.756 1.00 94.50 289 TYR A O 1
ATOM 2331 N N . ALA A 1 290 ? -26.998 -4.102 26.769 1.00 94.19 290 ALA A N 1
ATOM 2332 C CA . ALA A 1 290 ? -26.775 -2.726 26.334 1.00 94.19 290 ALA A CA 1
ATOM 2333 C C . ALA A 1 290 ? -25.650 -2.601 25.286 1.00 94.19 290 ALA A C 1
ATOM 2335 O O . ALA A 1 290 ? -25.811 -1.879 24.306 1.00 94.19 290 ALA A O 1
ATOM 2336 N N . LEU A 1 291 ? -24.537 -3.329 25.449 1.00 95.31 291 LEU A N 1
ATOM 2337 C CA . LEU A 1 291 ? -23.448 -3.409 24.458 1.00 95.31 291 LEU A CA 1
ATOM 2338 C C . LEU A 1 291 ? -23.887 -4.103 23.158 1.00 95.31 291 LEU A C 1
ATOM 2340 O O . LEU A 1 291 ? -23.311 -3.888 22.094 1.00 95.31 291 LEU A O 1
ATOM 2344 N N . GLU A 1 292 ? -24.908 -4.948 23.226 1.00 93.12 292 GLU A N 1
ATOM 2345 C CA . GLU A 1 292 ? -25.501 -5.594 22.054 1.00 93.12 292 GLU A CA 1
ATOM 2346 C C . GLU A 1 292 ? -26.674 -4.796 21.473 1.00 93.12 292 GLU A C 1
ATOM 2348 O O . GLU A 1 292 ? -27.238 -5.192 20.456 1.00 93.12 292 GLU A O 1
ATOM 2353 N N . ASN A 1 293 ? -27.010 -3.650 22.077 1.00 91.00 293 ASN A N 1
ATOM 2354 C CA . ASN A 1 293 ? -28.159 -2.819 21.727 1.00 91.00 293 ASN A CA 1
ATOM 2355 C C . ASN A 1 293 ? -29.473 -3.626 21.690 1.00 91.00 293 ASN A C 1
ATOM 2357 O O . ASN A 1 293 ? -30.312 -3.491 20.797 1.00 91.00 293 ASN A O 1
ATOM 2361 N N . THR A 1 294 ? -29.617 -4.522 22.664 1.00 91.62 294 THR A N 1
ATOM 2362 C CA . THR A 1 294 ? -30.787 -5.376 22.872 1.00 91.62 294 THR A CA 1
ATOM 2363 C C . THR A 1 294 ? -31.347 -5.155 24.271 1.00 91.62 294 THR A C 1
ATOM 2365 O O . THR A 1 294 ? -30.705 -4.549 25.126 1.00 91.62 294 THR A O 1
ATOM 2368 N N . THR A 1 295 ? -32.563 -5.637 24.517 1.00 89.69 295 THR A N 1
ATOM 2369 C CA . THR A 1 295 ? -33.188 -5.586 25.841 1.00 89.69 295 THR A CA 1
ATOM 2370 C C . THR A 1 295 ? -33.592 -6.986 26.291 1.00 89.69 295 THR A C 1
ATOM 2372 O O . THR A 1 295 ? -34.086 -7.786 25.484 1.00 89.69 295 THR A O 1
ATOM 2375 N N . PRO A 1 296 ? -33.391 -7.330 27.574 1.00 91.06 296 PRO A N 1
ATOM 2376 C CA . PRO A 1 296 ? -33.812 -8.620 28.089 1.00 91.06 296 PRO A CA 1
ATOM 2377 C C . PRO A 1 296 ? -35.340 -8.723 28.094 1.00 91.06 296 PRO A C 1
ATOM 2379 O O . PRO A 1 296 ? -36.055 -7.827 28.541 1.00 91.06 296 PRO A O 1
ATOM 2382 N N . PHE A 1 297 ? -35.854 -9.859 27.624 1.00 91.06 297 PHE A N 1
ATOM 2383 C CA . PHE A 1 297 ? -37.289 -10.116 27.573 1.00 91.06 297 PHE A CA 1
ATOM 2384 C C . PHE A 1 297 ? -37.739 -10.992 28.746 1.00 91.06 297 PHE A C 1
ATOM 2386 O O . PHE A 1 297 ? -37.320 -12.145 28.879 1.00 91.06 297 PHE A O 1
ATOM 2393 N N . TYR A 1 298 ? -38.635 -10.464 29.580 1.00 92.12 298 TYR A N 1
ATOM 2394 C CA . TYR A 1 298 ? -39.139 -11.150 30.769 1.00 92.12 298 TYR A CA 1
ATOM 2395 C C . TYR A 1 298 ? -40.598 -11.586 30.615 1.00 92.12 298 TYR A C 1
ATOM 2397 O O . TYR A 1 298 ? -41.442 -10.848 30.111 1.00 92.12 298 TYR A O 1
ATOM 2405 N N . THR A 1 299 ? -40.920 -12.781 31.114 1.00 90.75 299 THR A N 1
ATOM 2406 C CA . THR A 1 299 ? -42.293 -13.314 31.170 1.00 90.75 299 THR A CA 1
ATOM 2407 C C . THR A 1 299 ? -42.560 -13.975 32.512 1.00 90.75 299 THR A C 1
ATOM 2409 O O . THR A 1 299 ? -41.647 -14.578 33.078 1.00 90.75 299 THR A O 1
ATOM 2412 N N . TYR A 1 300 ? -43.809 -13.959 32.967 1.00 90.00 300 TYR A N 1
ATOM 2413 C CA . TYR A 1 300 ? -44.266 -14.682 34.155 1.00 90.00 300 TYR A CA 1
ATOM 2414 C C . TYR A 1 300 ? -45.585 -15.413 33.879 1.00 90.00 300 TYR A C 1
ATOM 2416 O O . TYR A 1 300 ? -46.286 -15.121 32.909 1.00 90.00 300 TYR A O 1
ATOM 2424 N N . GLU A 1 301 ? -45.895 -16.416 34.699 1.00 89.75 301 GLU A N 1
ATOM 2425 C CA . GLU A 1 301 ? -47.100 -17.235 34.555 1.00 89.75 301 GLU A CA 1
ATOM 2426 C C . GLU A 1 301 ? -48.234 -16.693 35.424 1.00 89.75 301 GLU A C 1
ATOM 2428 O O . GLU A 1 301 ? -48.044 -16.380 36.599 1.00 89.75 301 GLU A O 1
ATOM 2433 N N . ILE A 1 302 ? -49.427 -16.603 34.835 1.00 84.94 302 ILE A N 1
ATOM 2434 C CA . ILE A 1 302 ? -50.660 -16.222 35.523 1.00 84.94 302 ILE A CA 1
ATOM 2435 C C . ILE A 1 302 ? -51.641 -17.393 35.408 1.00 84.94 302 ILE A C 1
ATOM 2437 O O . ILE A 1 302 ? -51.947 -17.847 34.305 1.00 84.94 302 ILE A O 1
ATOM 2441 N N . GLY A 1 303 ? -52.131 -17.887 36.549 1.00 81.62 303 GLY A N 1
ATOM 2442 C CA . GLY A 1 303 ? -53.090 -18.996 36.632 1.00 81.62 303 GLY A CA 1
ATOM 2443 C C . GLY A 1 303 ? -52.667 -20.095 37.611 1.00 81.62 303 GLY A C 1
ATOM 2444 O O . GLY A 1 303 ? -51.633 -20.005 38.264 1.00 81.62 303 GLY A O 1
ATOM 2445 N N . THR A 1 304 ? -53.492 -21.136 37.741 1.00 67.62 304 THR A N 1
ATOM 2446 C CA . THR A 1 304 ? -53.229 -22.311 38.592 1.00 67.62 304 THR A CA 1
ATOM 2447 C C . THR A 1 304 ? -53.488 -23.590 37.789 1.00 67.62 304 THR A C 1
ATOM 2449 O O . THR A 1 304 ? -54.560 -23.737 37.202 1.00 67.62 304 THR A O 1
ATOM 2452 N N . GLY A 1 305 ? -52.524 -24.517 37.758 1.00 70.62 305 GLY A N 1
ATOM 2453 C CA . GLY A 1 305 ? -52.653 -25.817 37.076 1.00 70.62 305 GLY A CA 1
ATOM 2454 C C . GLY A 1 305 ? -52.674 -25.729 35.541 1.00 70.62 305 GLY A C 1
ATOM 2455 O O . GLY A 1 305 ? -51.977 -24.905 34.957 1.00 70.62 305 GLY A O 1
ATOM 2456 N N . ASP A 1 306 ? -53.507 -26.547 34.886 1.00 72.94 306 ASP A N 1
ATOM 2457 C CA . ASP A 1 306 ? -53.581 -26.727 33.417 1.00 72.94 306 ASP A CA 1
ATOM 2458 C C . ASP A 1 306 ? -54.025 -25.485 32.605 1.00 72.94 306 ASP A C 1
ATOM 2460 O O . ASP A 1 306 ? -54.183 -25.557 31.387 1.00 72.94 306 ASP A O 1
ATOM 2464 N N . LYS A 1 307 ? -54.251 -24.334 33.252 1.00 77.56 307 LYS A N 1
ATOM 2465 C CA . LYS A 1 307 ? -54.648 -23.066 32.608 1.00 77.56 307 LYS A CA 1
ATOM 2466 C C . LYS A 1 307 ? -53.612 -21.945 32.764 1.00 77.56 307 LYS A C 1
ATOM 2468 O O . LYS A 1 307 ? -53.968 -20.778 32.624 1.00 77.56 307 LYS A O 1
ATOM 2473 N N . ALA A 1 308 ? -52.360 -22.266 33.091 1.00 82.38 308 ALA A N 1
ATOM 2474 C CA . ALA A 1 308 ? -51.302 -21.262 33.192 1.00 82.38 308 ALA A CA 1
ATOM 2475 C C . ALA A 1 308 ? -51.011 -20.622 31.821 1.00 82.38 308 ALA A C 1
ATOM 2477 O O . ALA A 1 308 ? -50.746 -21.318 30.841 1.00 82.38 308 ALA A O 1
ATOM 2478 N N . ILE A 1 309 ? -51.053 -19.289 31.755 1.00 85.94 309 ILE A N 1
ATOM 2479 C CA . ILE A 1 309 ? -50.716 -18.507 30.557 1.00 85.94 309 ILE A CA 1
ATOM 2480 C C . ILE A 1 309 ? -49.468 -17.677 30.864 1.00 85.94 309 ILE A C 1
ATOM 2482 O O . ILE A 1 309 ? -49.383 -17.053 31.924 1.00 85.94 309 ILE A O 1
ATOM 2486 N N . ARG A 1 310 ? -48.501 -17.655 29.938 1.00 89.38 310 ARG A N 1
ATOM 2487 C CA . ARG A 1 310 ? -47.318 -16.789 30.032 1.00 89.38 310 ARG A CA 1
ATOM 2488 C C . ARG A 1 310 ? -47.615 -15.407 29.486 1.00 89.38 310 ARG A C 1
ATOM 2490 O O . ARG A 1 310 ? -48.042 -15.270 28.343 1.00 89.38 310 ARG A O 1
ATOM 2497 N N . VAL A 1 311 ? -47.349 -14.397 30.303 1.00 90.31 311 VAL A N 1
ATOM 2498 C CA . VAL A 1 311 ? -47.574 -12.991 29.976 1.00 90.31 311 VAL A CA 1
ATOM 2499 C C . VAL A 1 311 ? -46.250 -12.227 30.105 1.00 90.31 311 VAL A C 1
ATOM 2501 O O . VAL A 1 311 ? -45.466 -12.533 31.011 1.00 90.31 311 VAL A O 1
ATOM 2504 N N . PRO A 1 312 ? -45.958 -11.264 29.210 1.00 91.25 312 PRO A N 1
ATOM 2505 C CA . PRO A 1 312 ? -44.785 -10.403 29.332 1.00 91.25 312 PRO A CA 1
ATOM 2506 C C . PRO A 1 312 ? -44.808 -9.574 30.620 1.00 91.25 312 PRO A C 1
ATOM 2508 O O . PRO A 1 312 ? -45.849 -9.043 31.012 1.00 91.25 312 PRO A O 1
ATOM 2511 N N . ASP A 1 313 ? -43.651 -9.430 31.260 1.00 91.81 313 ASP A N 1
ATOM 2512 C CA . ASP A 1 313 ? -43.470 -8.525 32.393 1.00 91.81 313 ASP A CA 1
ATOM 2513 C C . ASP A 1 313 ? -43.031 -7.145 31.894 1.00 91.81 313 ASP A C 1
ATOM 2515 O O . ASP A 1 313 ? -41.845 -6.820 31.881 1.00 91.81 313 ASP A O 1
ATOM 2519 N N . SER A 1 314 ? -43.990 -6.341 31.425 1.00 90.62 314 SER A N 1
ATOM 2520 C CA . SER A 1 314 ? -43.714 -5.025 30.827 1.00 90.62 314 SER A CA 1
ATOM 2521 C C . SER A 1 314 ? -42.948 -4.079 31.756 1.00 90.62 314 SER A C 1
ATOM 2523 O O . SER A 1 314 ? -42.164 -3.270 31.279 1.00 90.62 314 SER A O 1
ATOM 2525 N N . GLU A 1 315 ? -43.149 -4.200 33.069 1.00 89.62 315 GLU A N 1
ATOM 2526 C CA . GLU A 1 315 ? -42.476 -3.381 34.083 1.00 89.62 315 GLU A CA 1
ATOM 2527 C C . GLU A 1 315 ? -40.986 -3.727 34.173 1.00 89.62 315 GLU A C 1
ATOM 2529 O O . GLU A 1 315 ? -40.138 -2.844 34.083 1.00 89.62 315 GLU A O 1
ATOM 2534 N N . ALA A 1 316 ? -40.657 -5.019 34.260 1.00 86.62 316 ALA A N 1
ATOM 2535 C CA . ALA A 1 316 ? -39.270 -5.472 34.283 1.00 86.62 316 ALA A CA 1
ATOM 2536 C C . ALA A 1 316 ? -38.544 -5.200 32.956 1.00 86.62 316 ALA A C 1
ATOM 2538 O O . ALA A 1 316 ? -37.363 -4.879 32.968 1.00 86.62 316 ALA A O 1
ATOM 2539 N N . ILE A 1 317 ? -39.240 -5.306 31.817 1.00 88.81 317 ILE A N 1
ATOM 2540 C CA . ILE A 1 317 ? -38.663 -4.996 30.497 1.00 88.81 317 ILE A CA 1
ATOM 2541 C C . ILE A 1 317 ? -38.361 -3.498 30.369 1.00 88.81 317 ILE A C 1
ATOM 2543 O O . ILE A 1 317 ? -37.378 -3.138 29.744 1.00 88.81 317 ILE A O 1
ATOM 2547 N N . GLN A 1 318 ? -39.192 -2.625 30.946 1.00 88.38 318 GLN A N 1
ATOM 2548 C CA . GLN A 1 318 ? -38.975 -1.177 30.902 1.00 88.38 318 GLN A CA 1
ATOM 2549 C C . GLN A 1 318 ? -37.889 -0.701 31.881 1.00 88.38 318 GLN A C 1
ATOM 2551 O O . GLN A 1 318 ? -37.282 0.343 31.656 1.00 88.38 318 GLN A O 1
ATOM 2556 N N . LEU A 1 319 ? -37.683 -1.429 32.983 1.00 87.50 319 LEU A N 1
ATOM 2557 C CA . LEU A 1 319 ? -36.634 -1.145 33.967 1.00 87.50 319 LEU A CA 1
ATOM 2558 C C . LEU A 1 319 ? -35.236 -1.592 33.519 1.00 87.50 319 LEU A C 1
ATOM 2560 O O . LEU A 1 319 ? -34.258 -1.101 34.080 1.00 87.50 319 LEU A O 1
ATOM 2564 N N . ALA A 1 320 ? -35.154 -2.548 32.591 1.00 80.19 320 ALA A N 1
ATOM 2565 C CA . ALA A 1 320 ? -33.904 -3.090 32.065 1.00 80.19 320 ALA A CA 1
ATOM 2566 C C . ALA A 1 320 ? -33.422 -2.320 30.834 1.00 80.19 320 ALA A C 1
ATOM 2568 O O . ALA A 1 320 ? -32.187 -2.181 30.716 1.00 80.19 320 ALA A O 1
#

Sequence (320 aa):
MASDDGKPVFIPSLHDKKDLGFYQQYTAVRDMYFDLFEKETIEQTEHNDLRKELNEAYESLTKGYGLLNSSINRQRILKDEAFGLTMLSSLERKEGEQFVKADILTQSLVPKQEVFTTDNPLEALAKSMNDKGKADIEFIAAATDNTEPETVEALGSHIYHNPSTLQWETADQLLSGNVVFKLKAATEVVEKNPDDIQLLKSLHALQKIQPEKIPFELLDFNLGERWIPLDYYNRFASHLFELNTEVNYFPSLDTFKVKARLTNAKINQEYAVTPKSGKTTYGDSILEYALENTTPFYTYEIGTGDKAIRVPDSEAIQLA

Foldseek 3Di:
DDDDDPDDDPDPPPDDPVCVVLVVLVVVLVVLLVVQVVCCVVVLDHDVVSLQVSLVSQVVSCVVPNQCPPPVNLVVLVVPVPCSVVCNPAQWDDDPPDIDGHCSSPDDPRDPPDLAADCQLVVQQVVCCVPPVFRDLVSSCSNNVHDSVVSCVRCPQQWAQQLVPRGIHGNCVLLDDPLVVSLVSLVVSCVVVVPDPRSVVSNVSSVVSDDDDDDPVNDDDFQQDPPDDQVVVQVVVCVQQVARKGWDADVVVRFIFIDGPDDDCSFPPVQWFQFPQGDIDTNRNQSRCRSVVHFDWDWDWDDDPPPTDIDTRVVSRVSD